Protein AF-A0A9W7DRQ7-F1 (afdb_monomer_lite)

pLDDT: mean 70.57, std 19.91, range [27.86, 96.25]

Secondary structure (DSSP, 8-state):
-TT-HHHHHHHHHHHHHT-------SSS-HHHHHHHHHHSTT--TT-TT--S--EEETTTEEEESHHHHHHHHHTSHHHHHHHHTBTB----SSS---PPPTTSS-------TTPPP---S--SSS-BTTB----SSS-EEES-GGGSTTGGG-HHHHHH---EEEEEEE--TT-SS--EEEEEEESSTTTS-GGGHHHHHHHHHHHHHHHTT-

InterPro domains:
  IPR002109 Glutaredoxin [PF00462] (2-57)
  IPR036249 Thioredoxin-like superfamily [SSF52833] (2-85)

Foldseek 3Di:
DPPDPQQVLQVVVCVVVVDDDDDDDCVVDVLLVLVVQVLDPDHDSPDPPPDDDWDADAARRTQGTSVSSVVCVVVVVVVVVVVVCVPPDRPPPPPCSPPVPPPADPPDDDADVVRDDPDDPDPDDFDDAQDGPCPDQDKDWFLDLVPDPPSCVGCCCVRVQFRTKIWHWADAVPDPGTPGTQMDTDNDHPPDDPVCNVVSNVVRVVVNVVNNVD

Radius of gyration: 23.89 Å; chains: 1; bounding box: 65×36×49 Å

Structure (mmCIF, N/CA/C/O backbone):
data_AF-A0A9W7DRQ7-F1
#
_entry.id   AF-A0A9W7DRQ7-F1
#
loop_
_atom_site.group_PDB
_atom_site.id
_atom_site.type_symbol
_atom_site.label_atom_id
_atom_site.label_alt_id
_atom_site.label_comp_id
_atom_site.label_asym_id
_atom_site.label_entity_id
_atom_site.label_seq_id
_atom_site.pdbx_PDB_ins_code
_atom_site.Cartn_x
_atom_site.Cartn_y
_atom_site.Cartn_z
_atom_site.occupancy
_atom_site.B_iso_or_equiv
_atom_site.auth_seq_id
_atom_site.auth_comp_id
_atom_site.auth_asym_id
_atom_site.auth_atom_id
_atom_site.pdbx_PDB_model_num
ATOM 1 N N . MET A 1 1 ? -14.588 -14.706 9.124 1.00 51.88 1 MET A N 1
ATOM 2 C CA . MET A 1 1 ? -14.199 -15.628 10.217 1.00 51.88 1 MET A CA 1
ATOM 3 C C . MET A 1 1 ? -15.361 -15.736 11.213 1.00 51.88 1 MET A C 1
ATOM 5 O O . MET A 1 1 ? -15.540 -14.825 12.012 1.00 51.88 1 MET A O 1
ATOM 9 N N . PRO A 1 2 ? -16.197 -16.789 11.164 1.00 55.09 2 PRO A N 1
ATOM 10 C CA . PRO A 1 2 ? -17.461 -16.841 11.917 1.00 55.09 2 PRO A CA 1
ATOM 11 C C . PRO A 1 2 ? -17.324 -17.037 13.439 1.00 55.09 2 PRO A C 1
ATOM 13 O O . PRO A 1 2 ? -18.327 -17.114 14.135 1.00 55.09 2 PRO A O 1
ATOM 16 N N . THR A 1 3 ? -16.105 -17.153 13.967 1.00 70.38 3 THR A N 1
ATOM 17 C CA . THR A 1 3 ? -15.842 -17.652 15.327 1.00 70.38 3 THR A CA 1
ATOM 18 C C . THR A 1 3 ? -15.393 -16.586 16.328 1.00 70.38 3 THR A C 1
ATOM 20 O O . THR A 1 3 ? -15.174 -16.909 17.492 1.00 70.38 3 THR A O 1
ATOM 23 N N . CYS A 1 4 ? -15.239 -15.321 15.922 1.00 82.88 4 CYS A N 1
ATOM 24 C CA . CYS A 1 4 ? -14.794 -14.264 16.833 1.00 82.88 4 CYS A CA 1
ATOM 25 C C . CYS A 1 4 ? -15.971 -13.725 17.677 1.00 82.88 4 CYS A C 1
ATOM 27 O O . CYS A 1 4 ? -16.868 -13.091 17.110 1.00 82.88 4 CYS A O 1
ATOM 29 N N . PRO A 1 5 ? -15.964 -13.892 19.017 1.00 88.12 5 PRO A N 1
ATOM 30 C CA . PRO A 1 5 ? -17.065 -13.446 19.873 1.00 88.12 5 PRO A CA 1
ATOM 31 C C . PRO A 1 5 ? -17.259 -11.924 19.841 1.00 88.12 5 PRO A C 1
ATOM 33 O O . PRO A 1 5 ? -18.392 -11.452 19.832 1.00 88.12 5 PRO A O 1
ATOM 36 N N . HIS A 1 6 ? -16.179 -11.143 19.733 1.00 88.56 6 HIS A N 1
ATOM 37 C CA . HIS A 1 6 ? -16.261 -9.682 19.636 1.00 88.56 6 HIS A CA 1
ATOM 38 C C . HIS A 1 6 ? -16.884 -9.209 18.315 1.00 88.56 6 HIS A C 1
ATOM 40 O O . HIS A 1 6 ? -17.624 -8.229 18.307 1.00 88.56 6 HIS A O 1
ATOM 46 N N . CYS A 1 7 ? -16.636 -9.915 17.205 1.00 87.19 7 CYS A N 1
ATOM 47 C CA . CYS A 1 7 ? -17.260 -9.598 15.917 1.00 87.19 7 CYS A CA 1
ATOM 48 C C . CYS A 1 7 ? -18.764 -9.886 15.940 1.00 87.19 7 CYS A C 1
ATOM 50 O O . CYS A 1 7 ? -19.548 -9.077 15.453 1.00 87.19 7 CYS A O 1
ATOM 52 N N . ILE A 1 8 ? -19.168 -11.021 16.526 1.00 89.88 8 ILE A N 1
ATOM 53 C CA . ILE A 1 8 ? -20.585 -11.368 16.716 1.00 89.88 8 ILE A CA 1
ATOM 54 C C . ILE A 1 8 ? -21.263 -10.283 17.556 1.00 89.88 8 ILE A C 1
ATOM 56 O O . ILE A 1 8 ? -22.253 -9.696 17.134 1.00 89.88 8 ILE A O 1
ATOM 60 N N . ALA A 1 9 ? -20.664 -9.934 18.692 1.00 91.50 9 ALA A N 1
ATOM 61 C CA . ALA A 1 9 ? -21.256 -8.992 19.626 1.00 91.50 9 ALA A CA 1
ATOM 62 C C . ALA A 1 9 ? -21.355 -7.554 19.067 1.00 91.50 9 ALA A C 1
ATOM 64 O O . ALA A 1 9 ? -22.272 -6.821 19.449 1.00 91.50 9 ALA A O 1
ATOM 65 N N . ALA A 1 10 ? -20.447 -7.148 18.171 1.00 90.00 10 ALA A N 1
ATOM 66 C CA . ALA A 1 10 ? -20.539 -5.883 17.440 1.00 90.00 10 ALA A CA 1
ATOM 67 C C . ALA A 1 10 ? -21.662 -5.906 16.388 1.00 90.00 10 ALA A C 1
ATOM 69 O O . ALA A 1 10 ? -22.449 -4.964 16.313 1.00 90.00 10 ALA A O 1
ATOM 70 N N . LYS A 1 11 ? -21.792 -6.999 15.624 1.00 88.44 11 LYS A N 1
ATOM 71 C CA . LYS A 1 11 ? -22.880 -7.181 14.645 1.00 88.44 11 LYS A CA 1
ATOM 72 C C . LYS A 1 11 ? -24.257 -7.188 15.305 1.00 88.44 11 LYS A C 1
ATOM 74 O O . LYS A 1 11 ? -25.174 -6.533 14.812 1.00 88.44 11 LYS A O 1
ATOM 79 N N . ASP A 1 12 ? -24.386 -7.844 16.453 1.00 92.06 12 ASP A N 1
ATOM 80 C CA . ASP A 1 12 ? -25.622 -7.840 17.240 1.00 92.06 12 ASP A CA 1
ATOM 81 C C . ASP A 1 12 ? -25.981 -6.430 17.723 1.00 92.06 12 ASP A C 1
ATOM 83 O O . ASP A 1 12 ? -27.152 -6.047 17.728 1.00 92.06 12 ASP A O 1
ATOM 87 N N . LEU A 1 13 ? -24.987 -5.625 18.120 1.00 91.50 13 LEU A N 1
ATOM 88 C CA . LEU A 1 13 ? -25.215 -4.229 18.487 1.00 91.50 13 LEU A CA 1
ATOM 89 C C . LEU A 1 13 ? -25.730 -3.421 17.290 1.00 91.50 13 LEU A C 1
ATOM 91 O O . LEU A 1 13 ? -26.784 -2.805 17.412 1.00 91.50 13 LEU A O 1
ATOM 95 N N . LEU A 1 14 ? -25.056 -3.471 16.138 1.00 89.38 14 LEU A N 1
ATOM 96 C CA . LEU A 1 14 ? -25.482 -2.758 14.923 1.00 89.38 14 LEU A CA 1
ATOM 97 C C . LEU A 1 14 ? -26.888 -3.186 14.468 1.00 89.38 14 LEU A C 1
ATOM 99 O O . LEU A 1 14 ? -27.723 -2.340 14.145 1.00 89.38 14 LEU A O 1
ATOM 103 N N . THR A 1 15 ? -27.186 -4.485 14.544 1.00 89.38 15 THR A N 1
ATOM 104 C CA . THR A 1 15 ? -28.515 -5.038 14.246 1.00 89.38 15 THR A CA 1
ATOM 105 C C . THR A 1 15 ? -29.582 -4.484 15.192 1.00 89.38 15 THR A C 1
ATOM 107 O O . THR A 1 15 ? -30.652 -4.084 14.740 1.00 89.38 15 THR A O 1
ATOM 110 N N . ARG A 1 16 ? -29.298 -4.392 16.500 1.00 89.50 16 ARG A N 1
ATOM 111 C CA . ARG A 1 16 ? -30.224 -3.802 17.488 1.00 89.50 16 ARG A CA 1
ATOM 112 C C . ARG A 1 16 ? -30.435 -2.302 17.300 1.00 89.50 16 ARG A C 1
ATOM 114 O O . ARG A 1 16 ? -31.536 -1.825 17.549 1.00 89.50 16 ARG A O 1
ATOM 121 N N . VAL A 1 17 ? -29.410 -1.569 16.862 1.00 87.69 17 VAL A N 1
ATOM 122 C CA . VAL A 1 17 ? -29.534 -0.143 16.508 1.00 87.69 17 VAL A CA 1
ATOM 123 C C . VAL A 1 17 ? -30.395 0.037 15.246 1.00 87.69 17 VAL A C 1
ATOM 125 O O . VAL A 1 17 ? -30.972 1.104 15.048 1.00 87.69 17 VAL A O 1
ATOM 128 N N . GLY A 1 18 ? -30.542 -1.007 14.421 1.00 84.88 18 GLY A N 1
ATOM 129 C CA . GLY A 1 18 ? -31.367 -0.986 13.213 1.00 84.88 18 GLY A CA 1
ATOM 130 C C . GLY A 1 18 ? -30.679 -0.303 12.031 1.00 84.88 18 GLY A C 1
ATOM 131 O O . GLY A 1 18 ? -31.349 0.321 11.210 1.00 84.88 18 GLY A O 1
ATOM 132 N N . VAL A 1 19 ? -29.346 -0.386 11.960 1.00 82.44 19 VAL A N 1
ATOM 133 C CA . VAL A 1 19 ? -28.552 0.182 10.861 1.00 82.44 19 VAL A CA 1
ATOM 134 C C . VAL A 1 19 ? -28.118 -0.885 9.872 1.00 82.44 19 VAL A C 1
ATOM 136 O O . VAL A 1 19 ? -27.770 -2.002 10.252 1.00 82.44 19 VAL A O 1
ATOM 139 N N . ASN A 1 20 ? -28.071 -0.510 8.598 1.00 79.31 20 ASN A N 1
ATOM 140 C CA . ASN A 1 20 ? -27.421 -1.324 7.580 1.00 79.31 20 ASN A CA 1
ATOM 141 C C . ASN A 1 20 ? -25.901 -1.244 7.758 1.00 79.31 20 ASN A C 1
ATOM 143 O O . ASN A 1 20 ? -25.359 -0.163 7.992 1.00 79.31 20 ASN A O 1
ATOM 147 N N . TYR A 1 21 ? -25.217 -2.375 7.612 1.00 81.00 21 TYR A N 1
ATOM 148 C CA . TYR A 1 21 ? -23.760 -2.449 7.653 1.00 81.00 21 TYR A CA 1
ATOM 149 C C . TYR A 1 21 ? -23.245 -3.495 6.658 1.00 81.00 21 TYR A C 1
ATOM 151 O O . TYR A 1 21 ? -23.935 -4.468 6.352 1.00 81.00 21 TYR A O 1
ATOM 159 N N . SER A 1 22 ? -22.016 -3.299 6.183 1.00 79.25 22 SER A N 1
ATOM 160 C CA . SER A 1 22 ? -21.298 -4.254 5.332 1.00 79.25 22 SER A CA 1
ATOM 161 C C . SER A 1 22 ? -20.226 -4.971 6.149 1.00 79.25 22 SER A C 1
ATOM 163 O O . SER A 1 22 ? -19.531 -4.352 6.953 1.00 79.25 22 SER A O 1
ATOM 165 N N . GLU A 1 23 ? -20.066 -6.277 5.937 1.00 80.56 23 GLU A N 1
ATOM 166 C CA . GLU A 1 23 ? -19.006 -7.075 6.562 1.00 80.56 23 GLU A CA 1
ATOM 167 C C . GLU A 1 23 ? -17.901 -7.361 5.545 1.00 80.56 23 GLU A C 1
ATOM 169 O O . GLU A 1 23 ? -18.170 -7.847 4.447 1.00 80.56 23 GLU A O 1
ATOM 174 N N . VAL A 1 24 ? -16.645 -7.116 5.928 1.00 77.62 24 VAL A N 1
ATOM 175 C CA . VAL A 1 24 ? -15.486 -7.569 5.155 1.00 77.62 24 VAL A CA 1
ATOM 176 C C . VAL A 1 24 ? -14.698 -8.593 5.954 1.00 77.62 24 VAL A C 1
ATOM 178 O O . VAL A 1 24 ? -14.088 -8.284 6.975 1.00 77.62 24 VAL A O 1
ATOM 181 N N . ASP A 1 25 ? -14.668 -9.827 5.449 1.00 77.88 25 ASP A N 1
ATOM 182 C CA . ASP A 1 25 ? -13.831 -10.877 6.018 1.00 77.88 25 ASP A CA 1
ATOM 183 C C . ASP A 1 25 ? -12.369 -10.683 5.601 1.00 77.88 25 ASP A C 1
ATOM 185 O O . ASP A 1 25 ? -11.983 -10.972 4.460 1.00 77.88 25 ASP A O 1
ATOM 189 N N . VAL A 1 26 ? -11.550 -10.197 6.535 1.00 74.38 26 VAL A N 1
ATOM 190 C CA . VAL A 1 26 ? -10.104 -10.040 6.330 1.00 74.38 26 VAL A CA 1
ATOM 191 C C . VAL A 1 26 ? -9.304 -11.301 6.661 1.00 74.38 26 VAL A C 1
ATOM 193 O O . VAL A 1 26 ? -8.117 -11.362 6.352 1.00 74.38 26 VAL A O 1
ATOM 196 N N . ALA A 1 27 ? -9.915 -12.312 7.290 1.00 69.31 27 ALA A N 1
ATOM 197 C CA . ALA A 1 27 ? -9.237 -13.578 7.570 1.00 69.31 27 ALA A CA 1
ATOM 198 C C . ALA A 1 27 ? -9.127 -14.448 6.313 1.00 69.31 27 ALA A C 1
ATOM 200 O O . ALA A 1 27 ? -8.218 -15.265 6.208 1.00 69.31 27 ALA A O 1
ATOM 201 N N . ALA A 1 28 ? -10.033 -14.245 5.354 1.00 67.44 28 ALA A N 1
ATOM 202 C CA . ALA A 1 28 ? -10.049 -14.981 4.098 1.00 67.44 28 ALA A CA 1
ATOM 203 C C . ALA A 1 28 ? -8.829 -14.680 3.207 1.00 67.44 28 ALA A C 1
ATOM 205 O O . ALA A 1 28 ? -8.407 -15.547 2.450 1.00 67.44 28 ALA A O 1
ATOM 206 N N . HIS A 1 29 ? -8.253 -13.471 3.289 1.00 65.31 29 HIS A N 1
ATOM 207 C CA . HIS A 1 29 ? -7.148 -13.059 2.420 1.00 65.31 29 HIS A CA 1
ATOM 208 C C . HIS A 1 29 ? -6.156 -12.118 3.117 1.00 65.31 29 HIS A C 1
ATOM 210 O O . HIS A 1 29 ? -6.532 -11.067 3.636 1.00 65.31 29 HIS A O 1
ATOM 216 N N . SER A 1 30 ? -4.858 -12.435 3.034 1.00 65.94 30 SER A N 1
ATOM 217 C CA . SER A 1 30 ? -3.782 -11.654 3.669 1.00 65.94 30 SER A CA 1
ATOM 218 C C . SER A 1 30 ? -3.672 -10.210 3.157 1.00 65.94 30 SER A C 1
ATOM 220 O O . SER A 1 30 ? -3.269 -9.324 3.909 1.00 65.94 30 SER A O 1
ATOM 222 N N . TRP A 1 31 ? -4.072 -9.943 1.909 1.00 66.06 31 TRP A N 1
ATOM 223 C CA . TRP A 1 31 ? -4.065 -8.596 1.329 1.00 66.06 31 TRP A CA 1
ATOM 224 C C . TRP A 1 31 ? -5.126 -7.673 1.943 1.00 66.06 31 TRP A C 1
ATOM 226 O O . TRP A 1 31 ? -4.847 -6.494 2.142 1.00 66.06 31 TRP A O 1
ATOM 236 N N . ARG A 1 32 ? -6.295 -8.201 2.337 1.00 70.19 32 ARG A N 1
ATOM 237 C CA . ARG A 1 32 ? -7.338 -7.415 3.018 1.00 70.19 32 ARG A CA 1
ATOM 238 C C . ARG A 1 32 ? -6.882 -6.964 4.399 1.00 70.19 32 ARG A C 1
ATOM 240 O O . ARG A 1 32 ? -7.134 -5.832 4.787 1.00 70.19 32 ARG A O 1
ATOM 247 N N . ARG A 1 33 ? -6.151 -7.822 5.121 1.00 72.19 33 ARG A N 1
ATOM 248 C CA . ARG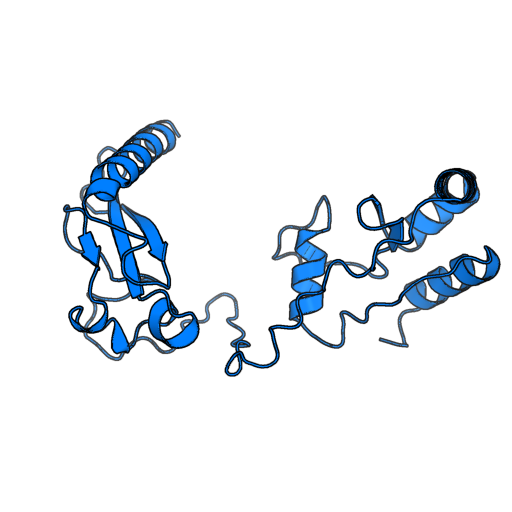 A 1 33 ? -5.536 -7.457 6.406 1.00 72.19 33 ARG A CA 1
ATOM 249 C C . ARG A 1 33 ? -4.479 -6.356 6.238 1.00 72.19 33 ARG A C 1
ATOM 251 O O . ARG A 1 33 ? -4.435 -5.447 7.057 1.00 72.19 33 ARG A O 1
ATOM 258 N N . ARG A 1 34 ? -3.675 -6.395 5.165 1.00 72.44 34 ARG A N 1
ATOM 259 C CA . ARG A 1 34 ? -2.706 -5.327 4.846 1.00 72.44 34 ARG A CA 1
ATOM 260 C C . ARG A 1 34 ? -3.385 -4.002 4.496 1.00 72.44 34 ARG A C 1
ATOM 262 O O . ARG A 1 34 ? -2.987 -2.976 5.026 1.00 72.44 34 ARG A O 1
ATOM 269 N N . GLN A 1 35 ? -4.420 -4.026 3.656 1.00 74.12 35 GLN A N 1
ATOM 270 C CA . GLN A 1 35 ? -5.191 -2.820 3.330 1.00 74.12 35 GLN A CA 1
ATOM 271 C C . GLN A 1 35 ? -5.914 -2.255 4.557 1.00 74.12 35 GLN A C 1
ATOM 273 O O . GLN A 1 35 ? -5.952 -1.047 4.748 1.00 74.12 35 GLN A O 1
ATOM 278 N N . LEU A 1 36 ? -6.428 -3.108 5.444 1.00 77.25 36 LEU A N 1
ATOM 279 C CA . LEU A 1 36 ? -6.974 -2.636 6.711 1.00 77.25 36 LEU A CA 1
ATOM 280 C C . LEU A 1 36 ? -5.899 -1.937 7.559 1.00 77.25 36 LEU A C 1
ATOM 282 O O . LEU A 1 36 ? -6.185 -0.889 8.121 1.00 77.25 36 LEU A O 1
ATOM 286 N N . ALA A 1 37 ? -4.661 -2.445 7.600 1.00 76.00 37 ALA A N 1
ATOM 287 C CA . ALA A 1 37 ? -3.571 -1.824 8.364 1.00 76.00 37 ALA A CA 1
ATOM 288 C C . ALA A 1 37 ? -3.267 -0.394 7.900 1.00 76.00 37 ALA A C 1
ATOM 290 O O . ALA A 1 37 ? -3.030 0.468 8.737 1.00 76.00 37 ALA A O 1
ATOM 291 N N . THR A 1 38 ? -3.352 -0.117 6.592 1.00 72.75 38 THR A N 1
ATOM 292 C CA . THR A 1 38 ? -3.141 1.239 6.053 1.00 72.75 38 THR A CA 1
ATOM 293 C C . THR A 1 38 ? -4.252 2.224 6.420 1.00 72.75 38 THR A C 1
ATOM 295 O O . THR A 1 38 ? -4.053 3.427 6.298 1.00 72.75 38 THR A O 1
ATOM 298 N N . LEU A 1 39 ? -5.421 1.732 6.844 1.00 74.31 39 LEU A N 1
ATOM 299 C CA . LEU A 1 39 ? -6.565 2.557 7.248 1.00 74.31 39 LEU A CA 1
ATOM 300 C C . LEU A 1 39 ? -6.603 2.831 8.760 1.00 74.31 39 LEU A C 1
ATOM 302 O O . LEU A 1 39 ? -7.414 3.645 9.199 1.00 74.31 39 LEU A O 1
ATOM 306 N N . LEU A 1 40 ? -5.777 2.152 9.566 1.00 75.81 40 LEU A N 1
ATOM 307 C CA . LEU A 1 40 ? -5.792 2.305 11.021 1.00 75.81 40 LEU A CA 1
ATOM 308 C C . LEU A 1 40 ? -4.852 3.438 11.477 1.00 75.81 40 LEU A C 1
ATOM 310 O O . LEU A 1 40 ? -3.694 3.459 11.062 1.00 75.81 40 LEU A O 1
ATOM 314 N N . PRO A 1 41 ? -5.279 4.323 12.402 1.00 66.19 41 PRO A N 1
ATOM 315 C CA . PRO A 1 41 ? -4.489 5.479 12.848 1.00 66.19 41 PRO A CA 1
ATOM 316 C C . PRO A 1 41 ? -3.155 5.150 13.539 1.00 66.19 41 PRO A C 1
ATOM 318 O O . PRO A 1 41 ? -2.323 6.038 13.711 1.00 66.19 41 PRO A O 1
ATOM 321 N N . SER A 1 42 ? -2.962 3.913 14.010 1.00 55.44 42 SER A N 1
ATOM 322 C CA . SER A 1 42 ? -1.861 3.564 14.927 1.00 55.44 42 SER A CA 1
ATOM 323 C C . SER A 1 42 ? -1.147 2.251 14.605 1.00 55.44 42 SER A C 1
ATOM 325 O O . SER A 1 42 ? -0.383 1.767 15.435 1.00 55.44 42 SER A O 1
ATOM 327 N N . SER A 1 43 ? -1.367 1.657 13.430 1.00 48.66 43 SER A N 1
ATOM 328 C CA . SER A 1 43 ? -0.743 0.374 13.094 1.00 48.66 43 SER A CA 1
ATOM 329 C C . SER A 1 43 ? 0.401 0.577 12.095 1.00 48.66 43 SER A C 1
ATOM 331 O O . SER A 1 43 ? 0.137 0.937 10.946 1.00 48.66 43 SER A O 1
ATOM 333 N N . PRO A 1 44 ? 1.678 0.354 12.465 1.00 43.12 44 PRO A N 1
ATOM 334 C CA . PRO A 1 44 ? 2.692 0.112 11.449 1.00 43.12 44 PRO A CA 1
ATOM 335 C C . PRO A 1 44 ? 2.267 -1.130 10.654 1.00 43.12 44 PRO A C 1
ATOM 337 O O . PRO A 1 44 ? 1.753 -2.088 11.228 1.00 43.12 44 PRO A O 1
ATOM 340 N N . ALA A 1 45 ? 2.491 -1.140 9.335 1.00 46.66 45 ALA A N 1
ATOM 341 C CA . ALA A 1 45 ? 2.089 -2.230 8.429 1.00 46.66 45 ALA A CA 1
ATOM 342 C C . ALA A 1 45 ? 2.598 -3.638 8.837 1.00 46.66 45 ALA A C 1
ATOM 344 O O . ALA A 1 45 ? 2.209 -4.645 8.243 1.00 46.66 45 ALA A O 1
ATOM 345 N N . SER A 1 46 ? 3.474 -3.696 9.840 1.00 37.72 46 SER A N 1
ATOM 346 C CA . SER A 1 46 ? 4.125 -4.857 10.430 1.00 37.72 46 SER A CA 1
ATOM 347 C C . SER A 1 46 ? 3.572 -5.300 11.796 1.00 37.72 46 SER A C 1
ATOM 349 O O . SER A 1 46 ? 4.132 -6.245 12.347 1.00 37.72 46 SER A O 1
ATOM 351 N N . ASP A 1 47 ? 2.520 -4.688 12.360 1.00 44.53 47 ASP A N 1
ATOM 352 C CA . ASP A 1 47 ? 2.011 -5.069 13.690 1.00 44.53 47 ASP A CA 1
ATOM 353 C C . ASP A 1 47 ? 1.147 -6.357 13.655 1.00 44.53 47 ASP A C 1
ATOM 355 O O . ASP A 1 47 ? 0.059 -6.373 13.064 1.00 44.53 47 ASP A O 1
ATOM 359 N N . PRO A 1 48 ? 1.590 -7.463 14.288 1.00 43.09 48 PRO A N 1
ATOM 360 C CA . PRO A 1 48 ? 0.839 -8.715 14.365 1.00 43.09 48 PRO A CA 1
ATOM 361 C C . PRO A 1 48 ? -0.393 -8.664 15.289 1.00 43.09 48 PRO A C 1
ATOM 363 O O . PRO A 1 48 ? -1.142 -9.643 15.328 1.00 43.09 48 PRO A O 1
ATOM 366 N N . ALA A 1 49 ? -0.640 -7.565 16.011 1.00 52.91 49 ALA A N 1
ATOM 367 C CA . ALA A 1 49 ? -1.721 -7.441 16.990 1.00 52.91 49 ALA A CA 1
ATOM 368 C C . ALA A 1 49 ? -2.943 -6.640 16.497 1.00 52.91 49 ALA A C 1
ATOM 370 O O . ALA A 1 49 ? -3.649 -6.033 17.300 1.00 52.91 49 ALA A O 1
ATOM 371 N N . MET A 1 50 ? -3.246 -6.643 15.192 1.00 65.50 50 MET A N 1
ATOM 372 C CA . MET A 1 50 ? -4.505 -6.065 14.707 1.00 65.50 50 MET A CA 1
ATOM 373 C C . MET A 1 50 ? -5.701 -6.840 15.283 1.00 65.50 50 MET A C 1
ATOM 375 O O . MET A 1 50 ? -6.007 -7.963 14.866 1.00 65.50 50 MET A O 1
ATOM 379 N N . THR A 1 51 ? -6.380 -6.229 16.252 1.00 76.50 51 THR A N 1
ATOM 380 C CA . THR A 1 51 ? -7.555 -6.794 16.915 1.00 76.50 51 THR A CA 1
ATOM 381 C C . THR A 1 51 ? -8.785 -6.693 16.017 1.00 76.50 51 THR A C 1
ATOM 383 O O . THR A 1 51 ? -8.864 -5.856 15.119 1.00 76.50 51 THR A O 1
ATOM 386 N N . MET A 1 52 ? -9.749 -7.587 16.227 1.00 84.06 52 MET A N 1
ATOM 387 C CA . MET A 1 52 ? -11.010 -7.618 15.488 1.00 84.06 52 MET A CA 1
ATOM 388 C C . MET A 1 52 ? -12.188 -7.542 16.454 1.00 84.06 52 MET A C 1
ATOM 390 O O . MET A 1 52 ? -12.117 -8.144 17.530 1.00 84.06 52 MET A O 1
ATOM 394 N N . PRO A 1 53 ? -13.300 -6.892 16.070 1.00 88.06 53 PRO A N 1
ATOM 395 C CA . PRO A 1 53 ? -13.563 -6.226 14.783 1.00 88.06 53 PRO A CA 1
ATOM 396 C C . PRO A 1 53 ? -12.818 -4.888 14.625 1.00 88.06 53 PRO A C 1
ATOM 398 O O . PRO A 1 53 ? -12.283 -4.374 15.597 1.00 88.06 53 PRO A O 1
ATOM 401 N N . GLN A 1 54 ? -12.815 -4.325 13.414 1.00 89.12 54 GLN A N 1
ATOM 402 C CA . GLN A 1 54 ? -12.472 -2.921 13.154 1.00 89.12 54 GLN A CA 1
ATOM 403 C C . GLN A 1 54 ? -13.671 -2.256 12.475 1.00 89.12 54 GLN A C 1
ATOM 405 O O . GLN A 1 54 ? -14.081 -2.672 11.391 1.00 89.12 54 GLN A O 1
ATOM 410 N N . VAL A 1 55 ? -14.272 -1.281 13.148 1.00 88.00 55 VAL A N 1
ATOM 411 C CA . VAL A 1 55 ? -15.539 -0.658 12.768 1.00 88.00 55 VAL A CA 1
ATOM 412 C C . VAL A 1 55 ? -15.274 0.732 12.219 1.00 88.00 55 VAL A C 1
ATOM 414 O O . VAL A 1 55 ? -14.556 1.531 12.820 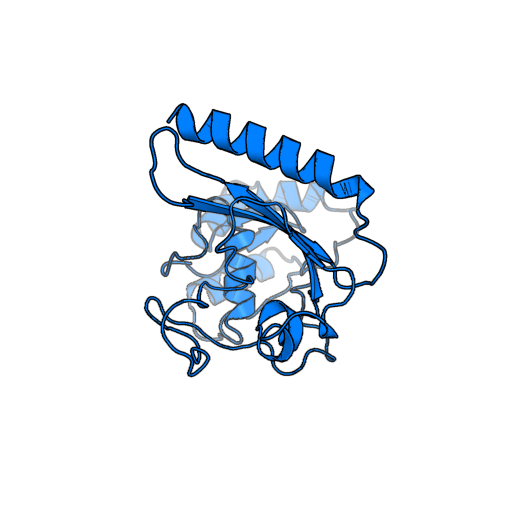1.00 88.00 55 VAL A O 1
ATOM 417 N N . PHE A 1 56 ? -15.890 1.020 11.080 1.00 86.56 56 PHE A N 1
ATOM 418 C CA . PHE A 1 56 ? -15.843 2.318 10.427 1.00 86.56 56 PHE A CA 1
ATOM 419 C C . PHE A 1 56 ? -17.268 2.835 10.257 1.00 86.56 56 PHE A C 1
ATOM 421 O O . PHE A 1 56 ? -18.174 2.079 9.899 1.00 86.56 56 PHE A O 1
ATOM 428 N N . LEU A 1 57 ? -17.463 4.121 10.528 1.00 84.00 57 LEU A N 1
ATOM 429 C CA . LEU A 1 57 ? -18.671 4.848 10.184 1.00 84.00 57 LEU A CA 1
ATOM 430 C C . LEU A 1 57 ? -18.421 5.601 8.883 1.00 84.00 57 LEU A C 1
ATOM 432 O O . LEU A 1 57 ? -17.513 6.431 8.804 1.00 84.00 57 LEU A O 1
ATOM 436 N N . SER A 1 58 ? -19.254 5.342 7.874 1.00 73.81 58 SER A N 1
ATOM 437 C CA . SER A 1 58 ? -19.014 5.851 6.520 1.00 73.81 58 SER A CA 1
ATOM 438 C C . SER A 1 58 ? -17.641 5.397 5.976 1.00 73.81 58 SER A C 1
ATOM 440 O O . SER A 1 58 ? -17.034 4.457 6.488 1.00 73.81 58 SER A O 1
ATOM 442 N N . SER A 1 59 ? -17.150 6.029 4.911 1.00 65.75 59 SER A N 1
ATOM 443 C CA . SER A 1 59 ? -15.882 5.678 4.258 1.00 65.75 59 SER A CA 1
ATOM 444 C C . SER A 1 59 ? -14.626 6.222 4.948 1.00 65.75 59 SER A C 1
ATOM 446 O O . SER A 1 59 ? -13.528 5.870 4.529 1.00 65.75 59 SER A O 1
ATOM 448 N N . SER A 1 60 ? -14.752 7.090 5.958 1.00 68.12 60 SER A N 1
ATOM 449 C CA . SER A 1 60 ? -13.618 7.871 6.484 1.00 68.12 60 SER A CA 1
ATOM 450 C C . SER A 1 60 ? -13.418 7.819 7.996 1.00 68.12 60 SER A C 1
ATOM 452 O O . SER A 1 60 ? -12.320 8.118 8.456 1.00 68.12 60 SER A O 1
ATOM 454 N N . THR A 1 61 ? -14.442 7.485 8.785 1.00 83.00 61 THR A N 1
ATOM 455 C CA . THR A 1 61 ? -14.352 7.601 10.247 1.00 83.00 61 THR A CA 1
ATOM 456 C C . THR A 1 61 ? -14.116 6.236 10.868 1.00 83.00 61 THR A C 1
ATOM 458 O O . THR A 1 61 ? -15.008 5.393 10.893 1.00 83.00 61 THR A O 1
ATOM 461 N N . HIS A 1 62 ? -12.916 6.010 11.395 1.00 87.06 62 HIS A N 1
ATOM 462 C CA . HIS A 1 62 ? -12.599 4.815 12.173 1.00 87.06 62 HIS A CA 1
ATOM 463 C C . HIS A 1 62 ? -13.138 4.960 13.601 1.00 87.06 62 HIS A C 1
ATOM 465 O O . HIS A 1 62 ? -12.776 5.900 14.301 1.00 87.06 62 HIS A O 1
ATOM 471 N N . ILE A 1 63 ? -14.024 4.050 14.018 1.00 88.06 63 ILE A N 1
ATOM 472 C CA . ILE A 1 63 ? -14.570 4.006 15.385 1.00 88.06 63 ILE A CA 1
ATOM 473 C C . ILE A 1 63 ? -13.642 3.209 16.310 1.00 88.06 63 ILE A C 1
ATOM 475 O O . ILE A 1 63 ? -13.489 3.568 17.472 1.00 88.06 63 ILE A O 1
ATOM 479 N N . GLY A 1 64 ? -13.039 2.126 15.813 1.00 86.88 64 GLY A N 1
ATOM 480 C CA . GLY A 1 64 ? -12.239 1.205 16.624 1.00 86.88 64 GLY A CA 1
ATOM 481 C C . GLY A 1 64 ? -12.836 -0.199 16.683 1.00 86.88 64 GLY A C 1
ATOM 482 O O . GLY A 1 64 ? -13.459 -0.661 15.725 1.00 86.88 64 GLY A O 1
ATOM 483 N N . GLY A 1 65 ? -12.617 -0.904 17.790 1.00 89.44 65 GLY A N 1
ATOM 484 C CA . GLY A 1 65 ? -13.085 -2.266 18.006 1.00 89.44 65 GLY A CA 1
ATOM 485 C C . GLY A 1 65 ? -14.490 -2.363 18.601 1.00 89.44 65 GLY A C 1
ATOM 486 O O . GLY A 1 65 ? -15.310 -1.449 18.543 1.00 89.44 65 GLY A O 1
ATOM 487 N N . ASN A 1 66 ? -14.803 -3.535 19.160 1.00 90.81 66 ASN A N 1
ATOM 488 C CA . ASN A 1 66 ? -16.109 -3.796 19.776 1.00 90.81 66 ASN A CA 1
ATOM 489 C C . ASN A 1 66 ? -16.332 -2.994 21.071 1.00 90.81 66 ASN A C 1
ATOM 491 O O . ASN A 1 66 ? -17.480 -2.698 21.398 1.00 90.81 66 ASN A O 1
ATOM 495 N N . GLU A 1 67 ? -15.275 -2.695 21.826 1.00 91.81 67 GLU A N 1
ATOM 496 C CA . GLU A 1 67 ? -15.382 -1.906 23.059 1.00 91.81 67 GLU A CA 1
ATOM 497 C C . GLU A 1 67 ? -15.639 -0.436 22.733 1.00 91.81 67 GLU A C 1
ATOM 499 O O . GLU A 1 67 ? -16.589 0.151 23.249 1.00 91.81 67 GLU A O 1
ATOM 504 N N . GLU A 1 68 ? -14.883 0.117 21.789 1.00 93.25 68 GLU A N 1
ATOM 505 C CA . GLU A 1 68 ? -15.046 1.482 21.302 1.00 93.25 68 GLU A CA 1
ATOM 506 C C . GLU A 1 68 ? -16.419 1.679 20.654 1.00 93.25 68 GLU A C 1
ATOM 508 O O . GLU A 1 68 ? -17.091 2.666 20.939 1.00 93.25 68 GLU A O 1
ATOM 513 N N . LEU A 1 69 ? -16.906 0.708 19.869 1.00 93.19 69 LEU A N 1
ATOM 514 C CA . LEU A 1 69 ? -18.259 0.763 19.309 1.00 93.19 69 LEU A CA 1
ATOM 515 C C . LEU A 1 69 ? -19.345 0.801 20.398 1.00 93.19 69 LEU A C 1
ATOM 517 O O . LEU A 1 69 ? -20.338 1.514 20.244 1.00 93.19 69 LEU A O 1
ATOM 521 N N . ARG A 1 70 ? -19.188 0.043 21.492 1.00 95.44 70 ARG A N 1
ATOM 522 C CA . ARG A 1 70 ? -20.135 0.095 22.621 1.00 95.44 70 ARG A CA 1
ATOM 523 C C . ARG A 1 70 ? -20.081 1.438 23.316 1.00 95.44 70 ARG A C 1
ATOM 525 O O . ARG A 1 70 ? -21.131 2.037 23.494 1.00 95.44 70 ARG A O 1
ATOM 532 N N . ALA A 1 71 ? -18.887 1.932 23.630 1.00 96.00 71 ALA A N 1
ATOM 533 C CA . ALA A 1 71 ? -18.720 3.243 24.249 1.00 96.00 71 ALA A CA 1
ATOM 534 C C . ALA A 1 71 ? -19.351 4.355 23.390 1.00 96.00 71 ALA A C 1
ATOM 536 O O . ALA A 1 71 ? -20.078 5.196 23.911 1.00 96.00 71 ALA A O 1
ATOM 537 N N . PHE A 1 72 ? -19.153 4.297 22.070 1.00 94.81 72 PHE A N 1
ATOM 538 C CA . PHE A 1 72 ? -19.730 5.229 21.100 1.00 94.81 72 PHE A CA 1
ATOM 539 C C . PHE A 1 72 ? -21.264 5.134 21.005 1.00 94.81 72 PHE A C 1
ATOM 541 O O . PHE A 1 72 ? -21.950 6.127 20.754 1.00 94.81 72 PHE A O 1
ATOM 548 N N . HIS A 1 73 ? -21.834 3.942 21.211 1.00 95.62 73 HIS A N 1
ATOM 549 C CA . HIS A 1 73 ? -23.281 3.760 21.323 1.00 95.62 73 HIS A CA 1
ATOM 550 C C . HIS A 1 73 ? -23.829 4.292 22.651 1.00 95.62 73 HIS A C 1
ATOM 552 O O . HIS A 1 73 ? -24.801 5.050 22.647 1.00 95.62 73 HIS A O 1
ATOM 558 N N . ASP A 1 74 ? -23.196 3.925 23.763 1.00 95.88 74 ASP A N 1
ATOM 559 C CA . ASP A 1 74 ? -23.630 4.249 25.122 1.00 95.88 74 ASP A CA 1
ATOM 560 C C . ASP A 1 74 ? -23.543 5.759 25.404 1.00 95.88 74 ASP A C 1
ATOM 562 O O . ASP A 1 74 ? -24.389 6.303 26.116 1.00 95.88 74 ASP A O 1
ATOM 566 N N . SER A 1 75 ? -22.588 6.469 24.789 1.00 96.25 75 SER A N 1
ATOM 567 C CA . SER A 1 75 ? -22.506 7.937 24.843 1.00 96.25 75 SER A CA 1
ATOM 568 C C . SER A 1 75 ? -23.599 8.645 24.028 1.00 96.25 75 SER A C 1
ATOM 570 O O . SER A 1 75 ? -23.794 9.858 24.148 1.00 96.25 75 SER A O 1
ATOM 572 N N . GLY A 1 76 ? -24.334 7.906 23.190 1.00 94.88 76 GLY A N 1
ATOM 573 C CA . GLY A 1 76 ? -25.333 8.432 22.261 1.00 94.88 76 GLY A CA 1
ATOM 574 C C . GLY A 1 76 ? -24.746 9.069 20.997 1.00 94.88 76 GLY A C 1
ATOM 575 O O . GLY A 1 76 ? -25.514 9.517 20.139 1.00 94.88 76 GLY A O 1
ATOM 576 N N . GLU A 1 77 ? -23.420 9.095 20.848 1.00 92.69 77 GLU A N 1
ATOM 577 C CA . GLU A 1 77 ? -22.738 9.656 19.678 1.00 92.69 77 GLU A CA 1
ATOM 578 C C . GLU A 1 77 ? -23.048 8.869 18.406 1.00 92.69 77 GLU A C 1
ATOM 580 O O . GLU A 1 77 ? -23.356 9.483 17.388 1.00 92.69 77 GLU A O 1
ATOM 585 N N . LEU A 1 78 ? -23.112 7.533 18.477 1.00 90.50 78 LEU A N 1
ATOM 586 C CA . LEU A 1 78 ? -23.490 6.695 17.335 1.00 90.50 78 LEU A CA 1
ATOM 587 C C . LEU A 1 78 ? -24.827 7.128 16.735 1.00 90.50 78 LEU A C 1
ATOM 589 O O . LEU A 1 78 ? -24.944 7.300 15.525 1.00 90.50 78 LEU A O 1
ATOM 593 N N . ARG A 1 79 ? -25.842 7.339 17.578 1.00 90.69 79 ARG A N 1
ATOM 594 C CA . ARG A 1 79 ? -27.165 7.769 17.112 1.00 90.69 79 ARG A CA 1
ATOM 595 C C . ARG A 1 79 ? -27.107 9.161 16.486 1.00 90.69 79 ARG A C 1
ATOM 597 O O . ARG A 1 79 ? -27.717 9.362 15.440 1.00 90.69 79 ARG A O 1
ATOM 604 N N . ARG A 1 80 ? -26.373 10.095 17.101 1.00 91.56 80 ARG A N 1
ATOM 605 C CA . ARG A 1 80 ? -26.193 11.455 16.576 1.00 91.56 80 ARG A CA 1
ATOM 606 C C . ARG A 1 80 ? -25.537 11.426 15.194 1.00 91.56 80 ARG A C 1
ATOM 608 O O . ARG A 1 80 ? -26.095 11.985 14.259 1.00 91.56 80 ARG A O 1
ATOM 615 N N . SER A 1 81 ? -24.425 10.711 15.038 1.00 88.75 81 SER A N 1
ATOM 616 C CA . SER A 1 81 ? -23.729 10.622 13.752 1.00 88.75 81 SER A CA 1
ATOM 617 C C . SER A 1 81 ? -24.564 9.910 12.686 1.00 88.75 81 SER A C 1
ATOM 619 O O . SER A 1 81 ? -24.549 10.303 11.526 1.00 88.75 81 SER A O 1
ATOM 621 N N . LEU A 1 82 ? -25.353 8.895 13.054 1.00 86.88 82 LEU A N 1
ATOM 622 C CA . LEU A 1 82 ? -26.294 8.261 12.124 1.00 86.88 82 LEU A CA 1
ATOM 623 C C . LEU A 1 82 ? -27.410 9.213 11.684 1.00 86.88 82 LEU A C 1
ATOM 625 O O . LEU A 1 82 ? -27.818 9.165 10.529 1.00 86.88 82 LEU A O 1
ATOM 629 N N . GLU A 1 83 ? -27.917 10.060 12.581 1.00 88.06 83 GLU A N 1
ATOM 630 C CA . GLU A 1 83 ? -28.903 11.095 12.252 1.00 88.06 83 GLU A CA 1
ATOM 631 C C . GLU A 1 83 ? -28.318 12.168 11.329 1.00 88.06 83 GLU A C 1
ATOM 633 O O . GLU A 1 83 ? -28.982 12.548 10.369 1.00 88.06 83 GLU A O 1
ATOM 638 N N . GLU A 1 84 ? -27.073 12.589 11.553 1.00 84.88 84 GLU A N 1
ATOM 639 C CA . GLU A 1 84 ? -26.342 13.517 10.676 1.00 84.88 84 GLU A CA 1
ATOM 640 C C . GLU A 1 84 ? -26.107 12.933 9.274 1.00 84.88 84 GLU A C 1
ATOM 642 O O . GLU A 1 84 ? -26.133 13.658 8.281 1.00 84.88 84 GLU A O 1
ATOM 647 N N . LEU A 1 85 ? -25.935 11.612 9.175 1.00 77.62 85 LEU A N 1
ATOM 648 C CA . LEU A 1 85 ? -25.760 10.900 7.907 1.00 77.62 85 LEU A CA 1
ATOM 649 C C . LEU A 1 85 ? -27.084 10.603 7.177 1.00 77.62 85 LEU A C 1
ATOM 651 O O . LEU A 1 85 ? -27.051 10.159 6.025 1.00 77.62 85 LEU A O 1
ATOM 655 N N . LYS A 1 86 ? -28.257 10.854 7.784 1.00 73.06 86 LYS A N 1
ATOM 656 C CA . LYS A 1 86 ? -29.557 10.686 7.106 1.00 73.06 86 LYS A CA 1
ATOM 657 C C . LYS A 1 86 ? -29.686 11.711 5.976 1.00 73.06 86 LYS A C 1
ATOM 659 O O . LYS A 1 86 ? -30.001 12.872 6.205 1.00 73.06 86 LYS A O 1
ATOM 664 N N . GLY A 1 87 ? -29.472 11.254 4.744 1.00 62.38 87 GLY A N 1
ATOM 665 C CA . GLY A 1 87 ? -29.519 12.074 3.527 1.00 62.38 87 GLY A CA 1
ATOM 666 C C . GLY A 1 87 ? -28.201 12.101 2.751 1.00 62.38 87 GLY A C 1
ATOM 667 O O . GLY A 1 87 ? -28.190 12.526 1.597 1.00 62.38 87 GLY A O 1
ATOM 668 N N . ALA A 1 88 ? -27.111 11.602 3.338 1.00 57.91 88 ALA A N 1
ATOM 669 C CA . ALA A 1 88 ? -25.885 11.327 2.604 1.00 57.91 88 ALA A CA 1
ATOM 670 C C . ALA A 1 88 ? -26.070 10.060 1.754 1.00 57.91 88 ALA A C 1
ATOM 672 O O . ALA A 1 88 ? -26.641 9.068 2.217 1.00 57.91 88 ALA A O 1
ATOM 673 N N . GLN A 1 89 ? -25.585 10.081 0.508 1.00 52.38 89 GLN A N 1
ATOM 674 C CA . GLN A 1 89 ? -25.432 8.845 -0.258 1.00 52.38 89 GLN A CA 1
ATOM 675 C C . GLN A 1 89 ? -24.554 7.905 0.561 1.00 52.38 89 GLN A C 1
ATOM 677 O O . GLN A 1 89 ? -23.503 8.318 1.050 1.00 52.38 89 GLN A O 1
ATOM 682 N N . THR A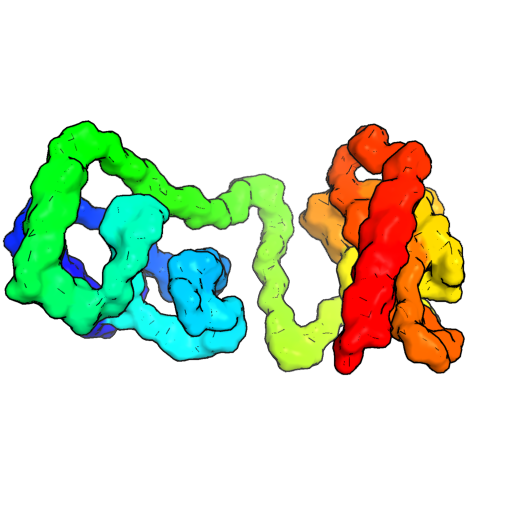 1 90 ? -25.004 6.664 0.744 1.00 50.19 90 THR A N 1
ATOM 683 C CA . THR A 1 90 ? -24.177 5.625 1.349 1.00 50.19 90 THR A CA 1
ATOM 684 C C . THR A 1 90 ? -22.956 5.496 0.445 1.00 50.19 90 THR A C 1
ATOM 686 O O . THR A 1 90 ? -23.138 5.131 -0.720 1.00 50.19 90 THR A O 1
ATOM 689 N N . PRO A 1 91 ? -21.741 5.861 0.894 1.00 51.06 91 PRO A N 1
ATOM 690 C CA . PRO A 1 91 ? -20.576 5.616 0.068 1.00 51.06 91 PRO A CA 1
ATOM 691 C C . PRO A 1 91 ? -20.517 4.115 -0.195 1.00 51.06 91 PRO A C 1
ATOM 693 O O . PRO A 1 91 ? -20.881 3.314 0.673 1.00 51.06 91 PRO A O 1
ATOM 696 N N . GLU A 1 92 ? -20.099 3.743 -1.399 1.00 49.25 92 GLU A N 1
ATOM 697 C CA . GLU A 1 92 ? -19.839 2.354 -1.745 1.00 49.25 92 GLU A CA 1
ATOM 698 C C . GLU A 1 92 ? -18.692 1.890 -0.832 1.00 49.25 92 GLU A C 1
ATOM 700 O O . GLU A 1 92 ? -17.524 2.189 -1.067 1.00 49.25 92 GLU A O 1
ATOM 705 N N . PHE A 1 93 ? -19.049 1.305 0.317 1.00 46.19 93 PHE A N 1
ATOM 706 C CA . PHE A 1 93 ? -18.112 0.663 1.223 1.00 46.19 93 PHE A CA 1
ATOM 707 C C . PHE A 1 93 ? -18.126 -0.832 0.900 1.00 46.19 93 PHE A C 1
ATOM 709 O O . PHE A 1 93 ? -19.193 -1.457 0.908 1.00 46.19 93 PHE A O 1
ATOM 716 N N . PRO A 1 94 ? -16.958 -1.428 0.658 1.00 49.41 94 PRO A N 1
ATOM 717 C CA . PRO A 1 94 ? -15.638 -0.891 0.986 1.00 49.41 94 PRO A CA 1
ATOM 718 C C . PRO A 1 94 ? -15.152 0.178 -0.010 1.00 49.41 94 PRO A C 1
ATOM 720 O O . PRO A 1 94 ? -15.477 0.034 -1.188 1.00 49.41 94 PRO A O 1
ATOM 723 N N . PRO A 1 95 ? -14.333 1.192 0.395 1.00 46.72 95 PRO A N 1
ATOM 724 C CA . PRO A 1 95 ? -13.425 1.806 -0.583 1.00 46.72 95 PRO A CA 1
ATOM 725 C C . PRO A 1 95 ? -12.787 0.614 -1.262 1.00 46.72 95 PRO A C 1
ATOM 727 O O . PRO A 1 95 ? -12.407 -0.267 -0.487 1.00 46.72 95 PRO A O 1
ATOM 730 N N . PRO A 1 96 ? -12.802 0.496 -2.604 1.00 45.12 96 PRO A N 1
ATOM 731 C CA . PRO A 1 96 ? -12.588 -0.779 -3.266 1.00 45.12 96 PRO A CA 1
ATOM 732 C C . PRO A 1 96 ? -11.422 -1.425 -2.550 1.00 45.12 96 PRO A C 1
ATOM 734 O O . PRO A 1 96 ? -10.306 -0.903 -2.598 1.00 45.12 96 PRO A O 1
ATOM 737 N N . PHE A 1 97 ? -11.716 -2.466 -1.752 1.00 47.91 97 PHE A N 1
ATOM 738 C CA . PHE A 1 97 ? -10.684 -3.385 -1.330 1.00 47.91 97 PHE A CA 1
ATOM 739 C C . PHE A 1 97 ? -10.220 -3.789 -2.700 1.00 47.91 97 PHE A C 1
ATOM 741 O O . PHE A 1 97 ? -11.022 -4.434 -3.375 1.00 47.91 97 PHE A O 1
ATOM 748 N N . LEU A 1 98 ? -9.113 -3.200 -3.176 1.00 46.28 98 LEU A N 1
ATOM 749 C CA . LEU A 1 98 ? -8.710 -3.316 -4.564 1.00 46.28 98 LEU A CA 1
ATOM 750 C C . LEU A 1 98 ? -8.456 -4.801 -4.672 1.00 46.28 98 LEU A C 1
ATOM 752 O O . LEU A 1 98 ? -7.412 -5.283 -4.233 1.00 46.28 98 LEU A O 1
ATOM 756 N N . GLU A 1 99 ? -9.487 -5.531 -5.099 1.00 43.28 99 GLU A N 1
ATOM 757 C CA . GLU A 1 99 ? -9.349 -6.890 -5.523 1.00 43.28 99 GLU A CA 1
ATOM 758 C C . GLU A 1 99 ? -8.312 -6.709 -6.609 1.00 43.28 99 GLU A C 1
ATOM 760 O O . GLU A 1 99 ? -8.566 -5.909 -7.521 1.00 43.28 99 GLU A O 1
ATOM 765 N N . PRO A 1 100 ? -7.111 -7.291 -6.450 1.00 44.19 100 PRO A N 1
ATOM 766 C CA . PRO A 1 100 ? -6.130 -7.210 -7.512 1.00 44.19 100 PRO A CA 1
ATOM 767 C C . PRO A 1 100 ? -6.891 -7.601 -8.772 1.00 44.19 100 PRO A C 1
ATOM 769 O O . PRO A 1 100 ? -7.557 -8.644 -8.787 1.00 44.19 100 PRO A O 1
ATOM 772 N N . 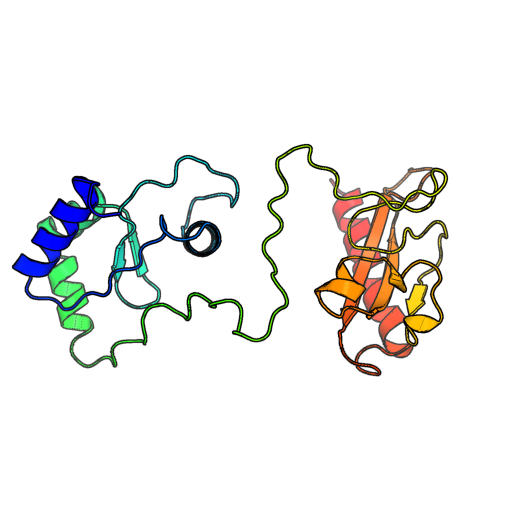SER A 1 101 ? -6.974 -6.663 -9.720 1.00 40.00 101 SER A N 1
ATOM 773 C CA . SER A 1 101 ? -7.866 -6.769 -10.869 1.00 40.00 101 SER A CA 1
ATOM 774 C C . SER A 1 101 ? -7.685 -8.153 -11.475 1.00 40.00 101 SER A C 1
ATOM 776 O O . SER A 1 101 ? -6.557 -8.642 -11.526 1.00 40.00 101 SER A O 1
ATOM 778 N N . LYS A 1 102 ? -8.775 -8.796 -11.912 1.00 36.03 102 LYS A N 1
ATOM 779 C CA . LYS A 1 102 ? -8.815 -10.173 -12.457 1.00 36.03 102 LYS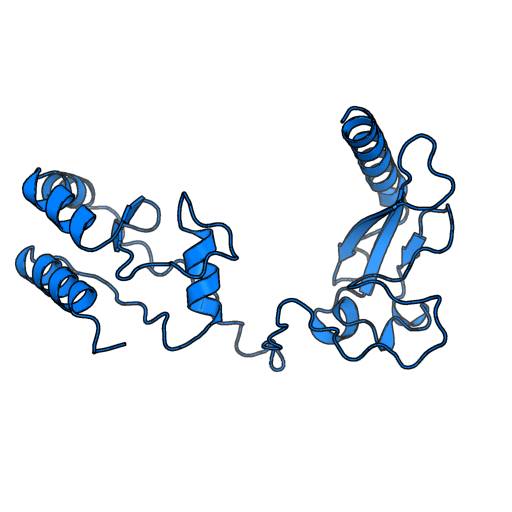 A CA 1
ATOM 780 C C . LYS A 1 102 ? -7.896 -10.440 -13.675 1.00 36.03 102 LYS A C 1
ATOM 782 O O . LYS A 1 102 ? -8.021 -11.480 -14.309 1.00 36.03 102 LYS A O 1
ATOM 787 N N . GLU A 1 103 ? -6.955 -9.554 -13.967 1.00 33.25 103 GLU A N 1
ATOM 788 C CA . GLU A 1 103 ? -5.939 -9.612 -15.015 1.00 33.25 103 GLU A CA 1
ATOM 789 C C . GLU A 1 103 ? -4.524 -9.298 -14.474 1.00 33.25 103 GLU A C 1
ATOM 791 O O . GLU A 1 103 ? -3.679 -8.787 -15.200 1.00 33.25 103 GLU A O 1
ATOM 796 N N . GLU A 1 104 ? -4.222 -9.619 -13.210 1.00 32.41 104 GLU A N 1
ATOM 797 C CA . GLU A 1 104 ? -2.831 -9.737 -12.742 1.00 32.41 104 GLU A CA 1
ATOM 798 C C . GLU A 1 104 ? -2.400 -11.215 -12.707 1.00 32.41 104 GLU A C 1
ATOM 800 O O . GLU A 1 104 ? -3.093 -12.042 -12.099 1.00 32.41 104 GLU A O 1
ATOM 805 N N . PRO A 1 105 ? -1.254 -11.600 -13.302 1.00 31.30 105 PRO A N 1
ATOM 806 C CA . PRO A 1 105 ? -0.720 -12.940 -13.119 1.00 31.30 105 PRO A CA 1
ATOM 807 C C . PRO A 1 105 ? -0.272 -13.090 -11.658 1.00 31.30 105 PRO A C 1
ATOM 809 O O . PRO A 1 105 ? 0.788 -12.617 -11.273 1.00 31.30 105 PRO A O 1
ATOM 812 N N . SER A 1 106 ? -1.098 -13.740 -10.830 1.00 33.59 106 SER A N 1
ATOM 813 C CA . SER A 1 106 ? -0.740 -14.311 -9.520 1.00 33.59 106 SER A CA 1
ATOM 814 C C . SER A 1 106 ? 0.236 -13.459 -8.675 1.00 33.59 106 SER A C 1
ATOM 816 O O . SER A 1 106 ? 1.318 -13.913 -8.293 1.00 33.59 106 SER A O 1
ATOM 818 N N . ALA A 1 107 ? -0.145 -12.228 -8.325 1.00 33.31 107 ALA A N 1
ATOM 819 C CA . ALA A 1 107 ? 0.681 -11.307 -7.535 1.00 33.31 107 ALA A CA 1
ATOM 820 C C . ALA A 1 107 ? 0.613 -11.543 -6.005 1.00 33.31 107 ALA A C 1
ATOM 822 O O . ALA A 1 107 ? 0.562 -10.602 -5.214 1.00 33.31 107 ALA A O 1
ATOM 823 N N . VAL A 1 108 ? 0.644 -12.801 -5.543 1.00 30.09 108 VAL A N 1
ATOM 824 C CA . VAL A 1 108 ? 0.922 -13.111 -4.127 1.00 30.09 108 VAL A CA 1
ATOM 825 C C . VAL A 1 108 ? 2.152 -14.004 -4.034 1.00 30.09 108 VAL A C 1
ATOM 827 O O . VAL A 1 108 ? 2.060 -15.225 -3.953 1.00 30.09 108 VAL A O 1
ATOM 830 N N . GLN A 1 109 ? 3.322 -13.370 -3.987 1.00 38.50 109 GLN A N 1
ATOM 831 C CA . GLN A 1 109 ? 4.489 -13.949 -3.326 1.00 38.50 109 GLN A CA 1
ATOM 832 C C . GLN A 1 109 ? 4.561 -13.364 -1.919 1.00 38.50 109 GLN A C 1
ATOM 834 O O . GLN A 1 109 ? 4.600 -12.151 -1.730 1.00 38.50 109 GLN A O 1
ATOM 839 N N . THR A 1 110 ? 4.516 -14.244 -0.922 1.00 30.67 110 THR A N 1
ATOM 840 C CA . THR A 1 110 ? 4.713 -13.877 0.480 1.00 30.67 110 THR A CA 1
ATOM 841 C C . THR A 1 110 ? 6.209 -13.944 0.770 1.00 30.67 110 THR A C 1
ATOM 843 O O . THR A 1 110 ? 6.779 -15.031 0.724 1.00 30.67 110 THR A O 1
ATOM 846 N N . TYR A 1 111 ? 6.838 -12.812 1.082 1.00 35.41 111 TYR A N 1
ATOM 847 C CA . TYR A 1 111 ? 8.220 -12.767 1.562 1.00 35.41 111 TYR A CA 1
ATOM 848 C C . TYR A 1 111 ? 8.211 -12.629 3.089 1.00 35.41 111 TYR A C 1
ATOM 850 O O . TYR A 1 111 ? 7.666 -11.670 3.632 1.00 35.41 111 TYR A O 1
ATOM 858 N N . ALA A 1 112 ? 8.758 -13.619 3.795 1.00 30.44 112 ALA A N 1
ATOM 859 C CA . ALA A 1 112 ? 8.945 -13.553 5.245 1.00 30.44 112 ALA A CA 1
ATOM 860 C C . ALA A 1 112 ? 10.093 -12.581 5.605 1.00 30.44 112 ALA A C 1
ATOM 862 O O . ALA A 1 112 ? 10.979 -12.371 4.778 1.00 30.44 112 ALA A O 1
ATOM 863 N N . PRO A 1 113 ? 10.155 -12.012 6.822 1.00 27.86 113 PRO A N 1
ATOM 864 C CA . PRO A 1 113 ? 11.344 -11.291 7.286 1.00 27.86 113 PRO A CA 1
ATOM 865 C C . PRO A 1 113 ? 12.584 -12.202 7.207 1.00 27.86 113 PRO A C 1
ATOM 867 O O . PRO A 1 113 ? 12.629 -13.242 7.860 1.00 27.86 113 PRO A O 1
ATOM 870 N N . GLY A 1 114 ? 13.556 -11.849 6.356 1.00 34.22 114 GLY A N 1
ATOM 871 C CA . GLY A 1 114 ? 14.715 -12.692 6.013 1.00 34.22 114 GLY A CA 1
ATOM 872 C C . GLY A 1 114 ? 14.576 -13.511 4.718 1.00 34.22 114 GLY A C 1
ATOM 873 O O . GLY A 1 114 ? 15.526 -14.181 4.314 1.00 34.22 114 GLY A O 1
ATOM 874 N N . ALA A 1 115 ? 13.433 -13.448 4.032 1.00 29.84 115 ALA A N 1
ATOM 875 C CA . ALA A 1 115 ? 13.259 -14.050 2.717 1.00 29.84 115 ALA A CA 1
ATOM 876 C C . ALA A 1 115 ? 14.033 -13.251 1.661 1.00 29.84 115 ALA A C 1
ATOM 878 O O . ALA A 1 115 ? 13.785 -12.070 1.438 1.00 29.84 115 ALA A O 1
ATOM 879 N N . SER A 1 116 ? 14.966 -13.926 0.997 1.00 39.75 116 SER A N 1
ATOM 880 C CA . SER A 1 116 ? 15.513 -13.490 -0.284 1.00 39.75 116 SER A CA 1
ATOM 881 C C . SER A 1 116 ? 14.669 -14.148 -1.374 1.00 39.75 116 SER A C 1
ATOM 883 O O . SER A 1 116 ? 14.529 -15.372 -1.355 1.00 39.75 116 SER A O 1
ATOM 885 N N . GLY A 1 117 ? 14.096 -13.377 -2.304 1.00 41.22 117 GLY A N 1
ATOM 886 C CA . GLY A 1 117 ? 13.561 -13.946 -3.548 1.00 41.22 117 GLY A CA 1
ATOM 887 C C . GLY A 1 117 ? 14.652 -14.715 -4.311 1.00 41.22 117 GLY A C 1
ATOM 888 O O . GLY A 1 117 ? 15.824 -14.614 -3.929 1.00 41.22 117 GLY A O 1
ATOM 889 N N . PRO A 1 118 ? 14.313 -15.511 -5.344 1.00 39.59 118 PRO A N 1
ATOM 890 C CA . PRO A 1 118 ? 15.319 -16.159 -6.177 1.00 39.59 118 PRO A CA 1
ATOM 891 C C . PRO A 1 118 ? 16.256 -15.083 -6.728 1.00 39.59 118 PRO A C 1
ATOM 893 O O . PRO A 1 118 ? 15.912 -14.310 -7.614 1.00 39.59 118 PRO A O 1
ATOM 896 N N . LYS A 1 119 ? 17.433 -15.003 -6.111 1.00 38.66 119 LYS A N 1
ATOM 897 C CA . LYS A 1 119 ? 18.546 -14.183 -6.554 1.00 38.66 119 LYS A CA 1
ATOM 898 C C . LYS A 1 119 ? 18.922 -14.703 -7.932 1.00 38.66 119 LYS A C 1
ATOM 900 O O . LYS A 1 119 ? 19.141 -15.909 -8.059 1.00 38.66 119 LYS A O 1
ATOM 905 N N . GLY A 1 120 ? 19.003 -13.825 -8.932 1.00 36.47 120 GLY A N 1
ATOM 906 C CA . GLY A 1 120 ? 19.619 -14.181 -10.209 1.00 36.47 120 GLY A CA 1
ATOM 907 C C . GLY A 1 120 ? 20.934 -14.915 -9.933 1.00 36.47 120 GLY A C 1
ATOM 908 O O . GLY A 1 120 ? 21.715 -14.530 -9.061 1.00 36.47 120 GLY A O 1
ATOM 909 N N . SER A 1 121 ? 21.163 -16.059 -10.551 1.00 34.31 121 SER A N 1
ATOM 910 C CA . SER A 1 121 ? 22.371 -16.838 -10.285 1.00 34.31 121 SER A CA 1
ATOM 911 C C . SER A 1 121 ? 23.549 -16.200 -11.029 1.00 34.31 121 SER A C 1
ATOM 913 O O . SER A 1 121 ? 23.939 -16.677 -12.089 1.00 34.31 121 SER A O 1
ATOM 915 N N . GLY A 1 122 ? 24.076 -15.089 -10.511 1.00 37.12 122 GLY A N 1
ATOM 916 C CA . GLY A 1 122 ? 25.183 -14.335 -11.096 1.00 37.12 122 GLY A CA 1
ATOM 917 C C . GLY A 1 122 ? 26.123 -13.783 -10.025 1.00 37.12 122 GLY A C 1
ATOM 918 O O . GLY A 1 122 ? 25.686 -13.386 -8.944 1.00 37.12 122 GLY A O 1
ATOM 919 N N . ASP A 1 123 ? 27.424 -13.806 -10.317 1.00 31.86 123 ASP A N 1
ATOM 920 C CA . ASP A 1 123 ? 28.521 -13.439 -9.415 1.00 31.86 123 ASP A CA 1
ATOM 921 C C . ASP A 1 123 ? 28.398 -11.990 -8.886 1.00 31.86 123 ASP A C 1
ATOM 923 O O . ASP A 1 123 ? 28.749 -11.021 -9.548 1.00 31.86 123 ASP A O 1
ATOM 927 N N . LEU A 1 124 ? 27.890 -11.856 -7.658 1.00 41.12 124 LEU A N 1
ATOM 928 C CA . LEU A 1 124 ? 28.236 -10.874 -6.612 1.00 41.12 124 LEU A CA 1
ATOM 929 C C . LEU A 1 124 ? 28.588 -9.408 -6.991 1.00 41.12 124 LEU A C 1
ATOM 931 O O . LEU A 1 124 ? 29.390 -8.780 -6.295 1.00 41.12 124 LEU A O 1
ATOM 935 N N . LYS A 1 125 ? 27.942 -8.802 -7.997 1.00 37.75 125 LYS A N 1
ATOM 936 C CA . LYS A 1 125 ? 27.933 -7.331 -8.205 1.00 37.75 125 LYS A CA 1
ATOM 937 C C . LYS A 1 125 ? 26.568 -6.702 -8.509 1.00 37.75 125 LYS A C 1
ATOM 939 O O . LYS A 1 125 ? 26.438 -5.491 -8.361 1.00 37.75 125 LYS A O 1
ATOM 944 N N . ASP A 1 126 ? 25.545 -7.502 -8.803 1.00 35.50 126 ASP A N 1
ATOM 945 C CA . ASP A 1 126 ? 24.345 -7.010 -9.498 1.00 35.50 126 ASP A CA 1
ATOM 946 C C . ASP A 1 126 ? 23.029 -7.275 -8.755 1.00 35.50 126 ASP A C 1
ATOM 948 O O . ASP A 1 126 ? 22.022 -7.621 -9.365 1.00 35.50 126 ASP A O 1
ATOM 952 N N . GLN A 1 127 ? 23.009 -7.174 -7.421 1.00 36.34 127 GLN A N 1
ATOM 953 C CA . GLN A 1 127 ? 21.804 -7.528 -6.662 1.00 36.34 127 GLN A CA 1
ATOM 954 C C . GLN A 1 127 ? 21.498 -6.589 -5.511 1.00 36.34 127 GLN A C 1
ATOM 956 O O . GLN A 1 127 ? 21.926 -6.806 -4.377 1.00 36.34 127 GLN A O 1
ATOM 961 N N . LEU A 1 128 ? 20.645 -5.608 -5.796 1.00 31.31 128 LEU A N 1
ATOM 962 C CA . LEU A 1 128 ? 19.737 -5.058 -4.804 1.00 31.31 128 LEU A CA 1
ATOM 963 C C . LEU A 1 128 ? 18.304 -5.089 -5.338 1.00 31.31 128 LEU A C 1
ATOM 965 O O . LEU A 1 128 ? 18.044 -5.063 -6.535 1.00 31.31 128 LEU A O 1
ATOM 969 N N . TYR A 1 129 ? 17.401 -5.238 -4.377 1.00 38.78 129 TYR A N 1
ATOM 970 C CA . TYR A 1 129 ? 15.957 -5.374 -4.504 1.00 38.78 129 TYR A CA 1
ATOM 971 C C . TYR A 1 129 ? 15.369 -4.343 -5.483 1.00 38.78 129 TYR A C 1
ATOM 973 O O . TYR A 1 129 ? 15.697 -3.161 -5.391 1.00 38.78 129 TYR A O 1
ATOM 981 N N . CYS A 1 130 ? 14.480 -4.783 -6.375 1.00 45.50 130 CYS A N 1
ATOM 982 C CA . CYS A 1 130 ? 13.628 -3.926 -7.210 1.00 45.50 130 CYS A CA 1
ATOM 983 C C . CYS A 1 130 ? 14.320 -2.991 -8.232 1.00 45.50 130 CYS A C 1
ATOM 985 O O . CYS A 1 130 ? 13.639 -2.431 -9.077 1.00 45.50 130 CYS A O 1
ATOM 987 N N . GLN A 1 131 ? 15.647 -2.822 -8.256 1.00 44.50 131 GLN A N 1
ATOM 988 C CA . GLN A 1 131 ? 16.297 -1.836 -9.137 1.00 44.50 131 GLN A CA 1
ATOM 989 C C . GLN A 1 131 ? 17.635 -2.349 -9.672 1.00 44.50 131 GLN A C 1
ATOM 991 O O . GLN A 1 131 ? 18.378 -3.032 -8.970 1.00 44.50 131 GLN A O 1
ATOM 996 N N . VAL A 1 132 ? 17.967 -1.996 -10.917 1.00 47.97 132 VAL A N 1
ATOM 997 C CA . VAL A 1 132 ? 19.320 -2.179 -11.463 1.00 47.97 132 VAL A CA 1
ATOM 998 C C . VAL A 1 132 ? 20.316 -1.513 -10.517 1.00 47.97 132 VAL A C 1
ATOM 1000 O O . VAL A 1 132 ? 20.192 -0.325 -10.216 1.00 47.97 132 VAL A O 1
ATOM 1003 N N . ALA A 1 133 ? 21.291 -2.282 -10.032 1.00 47.47 133 ALA A N 1
ATOM 1004 C CA . ALA A 1 133 ? 22.328 -1.764 -9.156 1.00 47.47 133 ALA A CA 1
ATOM 1005 C C . ALA A 1 133 ? 23.150 -0.715 -9.918 1.00 47.47 133 ALA A C 1
ATOM 1007 O O . ALA A 1 133 ? 23.933 -1.043 -10.812 1.00 47.47 133 ALA A O 1
ATOM 1008 N N . LEU A 1 134 ? 22.981 0.562 -9.566 1.00 51.75 134 LEU A N 1
ATOM 1009 C CA . LEU A 1 134 ? 23.853 1.614 -10.070 1.00 51.75 134 LEU A CA 1
ATOM 1010 C C . LEU A 1 134 ? 25.225 1.440 -9.420 1.00 51.75 134 LEU A C 1
ATOM 1012 O O . LEU A 1 134 ? 25.464 1.837 -8.283 1.00 51.75 134 LEU A O 1
ATOM 1016 N N . THR A 1 135 ? 26.136 0.806 -10.152 1.00 51.25 135 THR A N 1
ATOM 1017 C CA . THR A 1 135 ? 27.554 0.692 -9.781 1.00 51.25 135 THR A CA 1
ATOM 1018 C C . THR A 1 135 ? 28.357 1.928 -10.200 1.00 51.25 135 THR A C 1
ATOM 1020 O O . THR A 1 135 ? 29.542 2.046 -9.886 1.00 51.25 135 THR A O 1
ATOM 1023 N N . THR A 1 136 ? 27.707 2.865 -10.895 1.00 60.41 136 THR A N 1
ATOM 1024 C CA . THR A 1 136 ? 28.286 4.093 -11.439 1.00 60.41 136 THR A CA 1
ATOM 1025 C C . THR A 1 136 ? 27.780 5.323 -10.701 1.00 60.41 136 THR A C 1
ATOM 1027 O O . THR A 1 136 ? 26.609 5.404 -10.348 1.00 60.41 136 THR A O 1
ATOM 1030 N N . ASP A 1 137 ? 28.640 6.331 -10.561 1.00 67.75 137 ASP A N 1
ATOM 1031 C CA . ASP A 1 137 ? 28.316 7.635 -9.957 1.00 67.75 137 ASP A CA 1
ATOM 1032 C C . ASP A 1 137 ? 27.551 8.581 -10.900 1.00 67.75 137 ASP A C 1
ATOM 1034 O O . ASP A 1 137 ? 27.577 9.798 -10.747 1.00 67.75 137 ASP A O 1
ATOM 1038 N N . SER A 1 138 ? 26.927 8.028 -11.934 1.00 77.19 138 SER A N 1
ATOM 1039 C CA . SER A 1 138 ? 26.227 8.773 -12.972 1.00 77.19 138 SER A CA 1
ATOM 1040 C C . SER A 1 138 ? 24.755 8.413 -12.975 1.00 77.19 138 SER A C 1
ATOM 1042 O O . SER A 1 138 ? 24.404 7.233 -12.897 1.00 77.19 138 SER A O 1
ATOM 1044 N N . THR A 1 139 ? 23.913 9.429 -13.137 1.00 84.06 139 THR A N 1
ATOM 1045 C CA . THR A 1 139 ? 22.482 9.251 -13.358 1.00 84.06 139 THR A CA 1
ATOM 1046 C C . THR A 1 139 ? 22.243 8.384 -14.589 1.00 84.06 139 THR A C 1
ATOM 1048 O O . THR A 1 139 ? 22.818 8.617 -15.655 1.00 84.06 139 THR A O 1
ATOM 1051 N N . PHE A 1 140 ? 21.396 7.374 -14.438 1.00 80.81 140 PHE A N 1
ATOM 1052 C CA . PHE A 1 140 ? 21.051 6.429 -15.490 1.00 80.81 140 PHE A CA 1
ATOM 1053 C C . PHE A 1 140 ? 19.629 6.673 -15.988 1.00 80.81 140 PHE A C 1
ATOM 1055 O O . PHE A 1 140 ? 18.746 7.037 -15.211 1.00 80.81 140 PHE A O 1
ATOM 1062 N N . PHE A 1 141 ? 19.409 6.470 -17.285 1.00 86.69 141 PHE A N 1
ATOM 1063 C CA . PHE A 1 141 ? 18.116 6.647 -17.937 1.00 86.69 141 PHE A CA 1
ATOM 1064 C C . PHE A 1 141 ? 17.828 5.466 -18.858 1.00 86.69 141 PHE A C 1
ATOM 1066 O O . PHE A 1 141 ? 18.647 5.143 -19.718 1.00 86.69 141 PHE A O 1
ATOM 1073 N N . VAL A 1 142 ? 16.645 4.876 -18.698 1.00 85.44 142 VAL A N 1
ATOM 1074 C CA . VAL A 1 142 ? 16.150 3.758 -19.503 1.00 85.44 142 VAL A CA 1
ATOM 1075 C C . VAL A 1 142 ? 14.916 4.188 -20.280 1.00 85.44 142 VAL A C 1
ATOM 1077 O O . VAL A 1 142 ? 13.832 4.352 -19.718 1.00 85.44 142 VAL A O 1
ATOM 1080 N N . ASP A 1 143 ? 15.078 4.349 -21.591 1.00 86.38 143 ASP A N 1
ATOM 1081 C CA . ASP A 1 143 ? 13.995 4.533 -22.566 1.00 86.38 143 ASP A CA 1
ATOM 1082 C C . ASP A 1 143 ? 13.709 3.281 -23.407 1.00 86.38 143 ASP A C 1
ATOM 1084 O O . ASP A 1 143 ? 12.687 3.219 -24.103 1.00 86.38 143 ASP A O 1
ATOM 1088 N N . ASP A 1 144 ? 14.584 2.282 -23.317 1.00 85.25 144 ASP A N 1
ATOM 1089 C CA . ASP A 1 144 ? 14.408 0.952 -23.879 1.00 85.25 144 ASP A CA 1
ATOM 1090 C C . ASP A 1 144 ? 14.805 -0.123 -22.850 1.00 85.25 144 ASP A C 1
ATOM 1092 O O . ASP A 1 144 ? 15.991 -0.418 -22.692 1.00 85.25 144 ASP A O 1
ATOM 1096 N N . PRO A 1 145 ? 13.824 -0.721 -22.151 1.00 81.12 145 PRO A N 1
ATOM 1097 C CA . PRO A 1 145 ? 14.071 -1.748 -21.144 1.00 81.12 145 PRO A CA 1
ATOM 1098 C C . PRO A 1 145 ? 14.762 -2.989 -21.726 1.00 81.12 145 PRO A C 1
ATOM 1100 O O . PRO A 1 145 ? 15.563 -3.626 -21.052 1.00 81.12 145 PRO A O 1
ATOM 1103 N N . SER A 1 146 ? 14.498 -3.317 -22.996 1.00 79.19 146 SER A N 1
ATOM 1104 C CA . SER A 1 146 ? 15.078 -4.496 -23.654 1.00 79.19 146 SER A CA 1
ATOM 1105 C C . SER A 1 146 ? 16.571 -4.352 -23.960 1.00 79.19 146 SER A C 1
ATOM 1107 O O . SER A 1 146 ? 17.256 -5.340 -24.215 1.00 79.19 146 SER A O 1
ATOM 1109 N N . ALA A 1 147 ? 17.082 -3.119 -23.924 1.00 77.50 147 ALA A N 1
ATOM 1110 C CA . ALA A 1 147 ? 18.488 -2.807 -24.135 1.00 77.50 147 ALA A CA 1
ATOM 1111 C C . ALA A 1 147 ? 19.309 -2.828 -22.834 1.00 77.50 147 ALA A C 1
ATOM 1113 O O . ALA A 1 147 ? 20.513 -2.569 -22.881 1.00 77.50 147 ALA A O 1
ATOM 1114 N N . VAL A 1 148 ? 18.683 -3.108 -21.684 1.00 74.50 148 VAL A N 1
ATOM 1115 C CA . VAL A 1 148 ? 19.333 -3.131 -20.369 1.00 74.50 148 VAL A CA 1
ATOM 1116 C C . VAL A 1 148 ? 19.553 -4.585 -19.943 1.00 74.50 148 VAL A C 1
ATOM 1118 O O . VAL A 1 148 ? 18.590 -5.247 -19.561 1.00 74.50 148 VAL A O 1
ATOM 1121 N N . PRO A 1 149 ? 20.799 -5.092 -19.978 1.00 67.19 149 PRO A N 1
ATOM 1122 C CA . PRO A 1 149 ? 21.087 -6.471 -19.598 1.00 67.19 149 PRO A CA 1
ATOM 1123 C C . PRO A 1 149 ? 20.624 -6.785 -18.174 1.00 67.19 149 PRO A C 1
ATOM 1125 O O . PRO A 1 149 ? 20.899 -6.016 -17.249 1.00 67.19 149 PRO A O 1
ATOM 1128 N N . GLY A 1 150 ? 19.944 -7.918 -17.995 1.00 66.44 150 GLY A N 1
ATOM 1129 C CA . GLY A 1 150 ? 19.450 -8.367 -16.693 1.00 66.44 150 GLY A CA 1
ATOM 1130 C C . GLY A 1 150 ? 18.165 -7.674 -16.238 1.00 66.44 150 GLY A C 1
ATOM 1131 O O . GLY A 1 150 ? 17.587 -8.073 -15.226 1.00 66.44 150 GLY A O 1
ATOM 1132 N N . LEU A 1 151 ? 17.666 -6.679 -16.983 1.00 70.31 151 LEU A N 1
ATOM 1133 C CA . LEU A 1 151 ? 16.347 -6.114 -16.717 1.00 70.31 151 LEU A CA 1
ATOM 1134 C C . LEU A 1 151 ? 15.245 -7.102 -17.113 1.00 70.31 151 LEU A C 1
ATOM 1136 O O . LEU A 1 151 ? 14.210 -7.126 -16.458 1.00 70.31 151 LEU A O 1
ATOM 1140 N N . GLU A 1 152 ? 15.476 -7.983 -18.093 1.00 68.19 152 GLU A N 1
ATOM 1141 C CA . GLU A 1 152 ? 14.541 -9.057 -18.457 1.00 68.19 152 GLU A CA 1
ATOM 1142 C C . GLU A 1 152 ? 14.241 -10.052 -17.320 1.00 68.19 152 GLU A C 1
ATOM 1144 O O . GLU A 1 152 ? 13.230 -10.747 -17.377 1.00 68.19 152 GLU A O 1
ATOM 1149 N N . GLU A 1 153 ? 15.081 -10.098 -16.281 1.00 64.19 153 GLU A N 1
ATOM 1150 C CA . GLU A 1 153 ? 14.888 -10.918 -15.076 1.00 64.19 153 GLU A CA 1
ATOM 1151 C C . GLU A 1 153 ? 14.451 -10.087 -13.854 1.00 64.19 153 GLU A C 1
ATOM 1153 O O . GLU A 1 153 ? 14.190 -10.634 -12.780 1.00 64.19 153 GLU A O 1
ATOM 1158 N N . ASN A 1 154 ? 14.366 -8.760 -13.988 1.00 69.62 154 ASN A N 1
ATOM 1159 C CA . ASN A 1 154 ? 14.035 -7.854 -12.893 1.00 69.62 154 ASN A CA 1
ATOM 1160 C C . ASN A 1 154 ? 12.556 -7.982 -12.489 1.00 69.62 154 ASN A C 1
ATOM 1162 O O . ASN A 1 154 ? 11.665 -7.884 -13.329 1.00 69.62 154 ASN A O 1
ATOM 1166 N N . GLU A 1 155 ? 12.287 -8.148 -11.189 1.00 67.38 155 GLU A N 1
ATOM 1167 C CA . GLU A 1 155 ? 10.922 -8.340 -10.676 1.00 67.38 155 GLU A CA 1
ATOM 1168 C C . GLU A 1 155 ? 9.996 -7.160 -11.011 1.00 67.38 155 GLU A C 1
ATOM 1170 O O . GLU A 1 155 ? 8.863 -7.387 -11.429 1.00 67.38 155 GLU A O 1
ATOM 1175 N N . ASP A 1 156 ? 10.464 -5.916 -10.901 1.00 70.94 156 ASP A N 1
ATOM 1176 C CA . ASP A 1 156 ? 9.633 -4.738 -11.161 1.00 70.94 156 ASP A CA 1
ATOM 1177 C C . ASP A 1 156 ? 9.253 -4.613 -12.640 1.00 70.94 156 ASP A C 1
ATOM 1179 O O . ASP A 1 156 ? 8.113 -4.265 -12.971 1.00 70.94 156 ASP A O 1
ATOM 1183 N N . TYR A 1 157 ? 10.164 -4.986 -13.538 1.00 75.19 157 TYR A N 1
ATOM 1184 C CA . TYR A 1 157 ? 9.878 -5.053 -14.965 1.00 75.19 157 TYR A CA 1
ATOM 1185 C C . TYR A 1 157 ? 8.984 -6.247 -15.320 1.00 75.19 157 TYR A C 1
ATOM 1187 O O . TYR A 1 157 ? 7.919 -6.064 -15.909 1.00 75.19 157 TYR A O 1
ATOM 1195 N N . VAL A 1 158 ? 9.371 -7.460 -14.922 1.00 72.69 158 VAL A N 1
ATOM 1196 C CA . VAL A 1 158 ? 8.697 -8.715 -15.295 1.00 72.69 158 VAL A CA 1
ATOM 1197 C C . VAL A 1 158 ? 7.297 -8.812 -14.695 1.00 72.69 158 VAL A C 1
ATOM 1199 O O . VAL A 1 158 ? 6.371 -9.292 -15.348 1.00 72.69 158 VAL A O 1
ATOM 1202 N N . LYS A 1 159 ? 7.127 -8.373 -13.447 1.00 68.69 159 LYS A N 1
ATOM 1203 C CA . LYS A 1 159 ? 5.892 -8.568 -12.680 1.00 68.69 159 LYS A CA 1
ATOM 1204 C C . LYS A 1 159 ? 4.967 -7.362 -12.740 1.00 68.69 159 LYS A C 1
ATOM 1206 O O . LYS A 1 159 ? 3.752 -7.538 -12.742 1.00 68.69 159 LYS A O 1
ATOM 1211 N N . PHE A 1 160 ? 5.524 -6.152 -12.786 1.00 73.31 160 PHE A N 1
ATOM 1212 C CA . PHE A 1 160 ? 4.745 -4.915 -12.671 1.00 73.31 160 PHE A CA 1
ATOM 1213 C C . PHE A 1 160 ? 4.841 -3.999 -13.899 1.00 73.31 160 PHE A C 1
ATOM 1215 O O . PHE A 1 160 ? 4.085 -3.024 -13.985 1.00 73.31 160 PHE A O 1
ATOM 1222 N N . GLY A 1 161 ? 5.705 -4.327 -14.865 1.00 80.06 161 GLY A N 1
ATOM 1223 C CA . GLY A 1 161 ? 5.872 -3.592 -16.118 1.00 80.06 161 GLY A CA 1
ATOM 1224 C C . GLY A 1 161 ? 6.694 -2.308 -15.996 1.00 80.06 161 GLY A C 1
ATOM 1225 O O . GLY A 1 161 ? 6.694 -1.515 -16.934 1.00 80.06 161 GLY A O 1
ATOM 1226 N N . TYR A 1 162 ? 7.384 -2.070 -14.877 1.00 82.75 162 TYR A N 1
ATOM 1227 C CA . TYR A 1 162 ? 8.205 -0.871 -14.676 1.00 82.75 162 TYR A CA 1
ATOM 1228 C C . TYR A 1 162 ? 9.557 -1.004 -15.378 1.00 82.75 162 TYR A C 1
ATOM 1230 O O . TYR A 1 162 ? 10.575 -1.309 -14.766 1.00 82.75 162 TYR A O 1
ATOM 1238 N N . GLY A 1 163 ? 9.559 -0.803 -16.694 1.00 80.25 163 GLY A N 1
ATOM 1239 C CA . GLY A 1 163 ? 10.775 -0.898 -17.505 1.00 80.25 163 GLY A CA 1
ATOM 1240 C C . GLY A 1 163 ? 11.478 0.436 -17.732 1.00 80.25 163 GLY A C 1
ATOM 1241 O O . GLY A 1 163 ? 12.676 0.458 -17.996 1.00 80.25 163 GLY A O 1
ATOM 1242 N N . TYR A 1 164 ? 10.750 1.550 -17.666 1.00 87.19 164 TYR A N 1
ATOM 1243 C CA . TYR A 1 164 ? 11.275 2.869 -18.016 1.00 87.19 164 TYR A CA 1
ATOM 1244 C C . TYR A 1 164 ? 11.617 3.617 -16.739 1.00 87.19 164 TYR A C 1
ATOM 1246 O O . TYR A 1 164 ? 10.735 3.810 -15.909 1.00 87.19 164 TYR A O 1
ATOM 1254 N N . TYR A 1 165 ? 12.859 4.055 -16.547 1.00 86.94 165 TYR A N 1
ATOM 1255 C CA . TYR A 1 165 ? 13.211 4.747 -15.305 1.00 86.94 165 TYR A CA 1
ATOM 1256 C C . TYR A 1 165 ? 14.399 5.702 -15.428 1.00 86.94 165 TYR A C 1
ATOM 1258 O O . TYR A 1 165 ? 15.227 5.597 -16.333 1.00 86.94 165 TYR A O 1
ATOM 1266 N N . ILE A 1 166 ? 14.459 6.657 -14.497 1.00 87.50 166 ILE A N 1
ATOM 1267 C CA . ILE A 1 166 ? 15.613 7.521 -14.225 1.00 87.50 166 ILE A CA 1
ATOM 1268 C C . ILE A 1 166 ? 16.093 7.192 -12.816 1.00 87.50 166 ILE A C 1
ATOM 1270 O O . ILE A 1 166 ? 15.304 7.275 -11.878 1.00 87.50 166 ILE A O 1
ATOM 1274 N N . GLY A 1 167 ? 17.367 6.839 -12.668 1.00 86.06 167 GLY A N 1
ATOM 1275 C CA . GLY A 1 167 ? 17.995 6.570 -11.376 1.00 86.06 167 GLY A CA 1
ATOM 1276 C C . GLY A 1 167 ? 19.164 7.515 -11.133 1.00 86.06 167 GLY A C 1
ATOM 1277 O O . GLY A 1 167 ? 20.154 7.448 -11.857 1.00 86.06 167 GLY A O 1
ATOM 1278 N N . ALA A 1 168 ? 19.061 8.377 -10.124 1.00 87.38 168 ALA A N 1
ATOM 1279 C CA . ALA A 1 168 ? 20.129 9.262 -9.675 1.00 87.38 168 ALA A CA 1
ATOM 1280 C C . ALA A 1 168 ? 20.823 8.650 -8.441 1.00 87.38 168 ALA A C 1
ATOM 1282 O O . ALA A 1 168 ? 20.196 8.540 -7.381 1.00 87.38 168 ALA A O 1
ATOM 1283 N N . PRO A 1 169 ? 22.092 8.220 -8.550 1.00 84.31 169 PRO A N 1
ATOM 1284 C CA . PRO A 1 169 ? 22.825 7.670 -7.416 1.00 84.31 169 PRO A CA 1
ATOM 1285 C C . PRO A 1 169 ? 23.077 8.756 -6.365 1.00 84.31 169 PRO A C 1
ATOM 1287 O O . PRO A 1 169 ? 23.197 9.936 -6.709 1.00 84.31 169 PRO A O 1
ATOM 1290 N N . TRP A 1 170 ? 23.161 8.351 -5.096 1.00 83.81 170 TRP A N 1
ATOM 1291 C CA . TRP A 1 170 ? 23.424 9.257 -3.980 1.00 83.81 170 TRP A CA 1
ATOM 1292 C C . TRP A 1 170 ? 24.400 8.681 -2.953 1.00 83.81 170 TRP A C 1
ATOM 1294 O O . TRP A 1 170 ? 24.563 7.458 -2.817 1.00 83.81 170 TRP A O 1
ATOM 1304 N N . ARG A 1 171 ? 25.061 9.576 -2.218 1.00 77.00 171 ARG A N 1
ATOM 1305 C CA . ARG A 1 171 ? 26.069 9.259 -1.201 1.00 77.00 171 ARG A CA 1
ATOM 1306 C C . ARG A 1 171 ? 25.794 9.996 0.096 1.00 77.00 171 ARG A C 1
ATOM 1308 O O . ARG A 1 171 ? 25.483 11.181 0.115 1.00 77.00 171 ARG A O 1
ATOM 1315 N N . GLN A 1 172 ? 26.030 9.313 1.205 1.00 75.44 172 GLN A N 1
ATOM 1316 C CA . GLN A 1 172 ? 26.134 9.969 2.497 1.00 75.44 172 GLN A CA 1
ATOM 1317 C C . GLN A 1 172 ? 27.415 10.816 2.555 1.00 75.44 172 GLN A C 1
ATOM 1319 O O . GLN A 1 172 ? 28.482 10.394 2.096 1.00 75.44 172 GLN A O 1
ATOM 1324 N N . ARG A 1 173 ? 27.335 12.012 3.145 1.00 67.50 173 ARG A N 1
ATOM 1325 C CA . ARG A 1 173 ? 28.468 12.938 3.271 1.00 67.50 173 ARG A CA 1
ATOM 1326 C C . ARG A 1 173 ? 29.674 12.282 3.961 1.00 67.50 173 ARG A C 1
ATOM 1328 O O . ARG A 1 173 ? 29.577 11.801 5.083 1.00 67.50 173 ARG A O 1
ATOM 1335 N N . GLY A 1 174 ? 30.827 12.281 3.284 1.00 63.44 174 GLY A N 1
ATOM 1336 C CA . GLY A 1 174 ? 32.060 11.628 3.758 1.00 63.44 174 GLY A CA 1
ATOM 1337 C C . GLY A 1 174 ? 32.139 10.120 3.475 1.00 63.44 174 GLY A C 1
ATOM 1338 O O . GLY A 1 174 ? 33.157 9.492 3.771 1.00 63.44 174 GLY A O 1
ATOM 1339 N N . GLY A 1 175 ? 31.101 9.537 2.871 1.00 61.25 175 GLY A N 1
ATOM 1340 C CA . GLY A 1 175 ? 31.064 8.148 2.437 1.00 61.25 175 GLY A CA 1
ATOM 1341 C C . GLY A 1 175 ? 31.937 7.899 1.207 1.00 61.25 175 GLY A C 1
ATOM 1342 O O . GLY A 1 175 ? 31.862 8.600 0.199 1.00 61.25 175 GLY A O 1
ATOM 1343 N N . ARG A 1 176 ? 32.766 6.852 1.273 1.00 61.72 176 ARG A N 1
ATOM 1344 C CA . ARG A 1 176 ? 33.592 6.389 0.142 1.00 61.72 176 ARG A CA 1
ATOM 1345 C C . ARG A 1 176 ? 32.774 5.658 -0.934 1.00 61.72 176 ARG A C 1
ATOM 1347 O O . ARG A 1 176 ? 33.230 5.549 -2.070 1.00 61.72 176 ARG A O 1
ATOM 1354 N N . TRP A 1 177 ? 31.592 5.163 -0.577 1.00 63.25 177 TRP A N 1
ATOM 1355 C CA . TRP A 1 177 ? 30.765 4.273 -1.392 1.00 63.25 177 TRP A CA 1
ATOM 1356 C C . TRP A 1 177 ? 29.398 4.898 -1.674 1.00 63.25 177 TRP A C 1
ATOM 1358 O O . TRP A 1 177 ? 28.940 5.740 -0.904 1.00 63.25 177 TRP A O 1
ATOM 1368 N N . LEU A 1 178 ? 28.760 4.469 -2.765 1.00 67.94 178 LEU A N 1
ATOM 1369 C CA . LEU A 1 178 ? 27.362 4.791 -3.052 1.00 67.94 178 LEU A CA 1
ATOM 1370 C C . LEU A 1 178 ? 26.467 4.268 -1.928 1.00 67.94 178 LEU A C 1
ATOM 1372 O O . LEU A 1 178 ? 26.605 3.118 -1.510 1.00 67.94 178 LEU A O 1
ATOM 1376 N N . THR A 1 179 ? 25.572 5.123 -1.437 1.00 77.00 179 THR A N 1
ATOM 1377 C CA . THR A 1 179 ? 24.630 4.769 -0.369 1.00 77.00 179 THR A CA 1
ATOM 1378 C C . THR A 1 179 ? 23.328 4.233 -0.950 1.00 77.00 179 THR A C 1
ATOM 1380 O O . THR A 1 179 ? 22.749 3.302 -0.395 1.00 77.00 179 THR A O 1
ATOM 1383 N N . GLY A 1 180 ? 22.884 4.769 -2.086 1.00 78.44 180 GLY A N 1
ATOM 1384 C CA . GLY A 1 180 ? 21.691 4.277 -2.762 1.00 78.44 180 GLY A CA 1
ATOM 1385 C C . GLY A 1 180 ? 21.397 5.014 -4.059 1.00 78.44 180 GLY A C 1
ATOM 1386 O O . GLY A 1 180 ? 22.271 5.637 -4.658 1.00 78.44 180 GLY A O 1
ATOM 1387 N N . THR A 1 181 ? 20.148 4.920 -4.508 1.00 79.44 181 THR A N 1
ATOM 1388 C CA . THR A 1 181 ? 19.646 5.580 -5.717 1.00 79.44 181 THR A CA 1
ATOM 1389 C C . THR A 1 181 ? 18.277 6.186 -5.436 1.00 79.44 181 THR A C 1
ATOM 1391 O O . THR A 1 181 ? 17.426 5.557 -4.813 1.00 79.44 181 THR A O 1
ATOM 1394 N N . VAL A 1 182 ? 18.072 7.413 -5.898 1.00 84.88 182 VAL A N 1
ATOM 1395 C CA . VAL A 1 182 ? 16.755 8.027 -6.044 1.00 84.88 182 VAL A CA 1
ATOM 1396 C C . VAL A 1 182 ? 16.246 7.667 -7.432 1.00 84.88 182 VAL A C 1
ATOM 1398 O O . VAL A 1 182 ? 16.880 8.022 -8.423 1.00 84.88 182 VAL A O 1
ATOM 1401 N N . ALA A 1 183 ? 15.118 6.966 -7.513 1.00 83.62 183 ALA A N 1
ATOM 1402 C CA . ALA A 1 183 ? 14.580 6.486 -8.779 1.00 83.62 183 ALA A CA 1
ATOM 1403 C C . ALA A 1 183 ? 13.152 6.981 -9.032 1.00 83.62 183 ALA A C 1
ATOM 1405 O O . ALA A 1 183 ? 12.327 7.031 -8.121 1.00 83.62 183 ALA A O 1
ATOM 1406 N N . VAL A 1 184 ? 12.858 7.288 -10.295 1.00 87.69 184 VAL A N 1
ATOM 1407 C CA . VAL A 1 184 ? 11.500 7.482 -10.817 1.00 87.69 184 VAL A 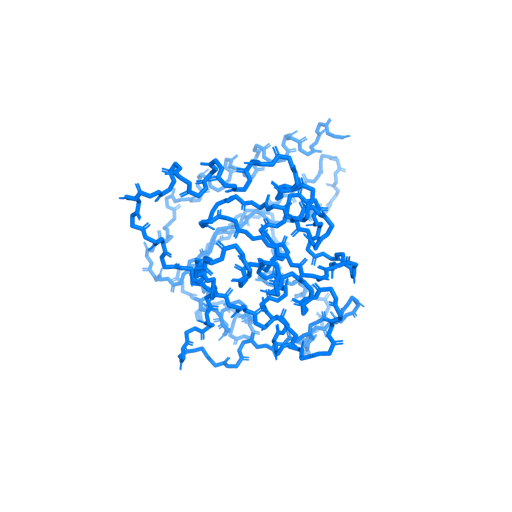CA 1
ATOM 1408 C C . VAL A 1 184 ? 11.280 6.461 -11.922 1.00 87.69 184 VAL A C 1
ATOM 1410 O O . VAL A 1 184 ? 12.119 6.349 -12.813 1.00 87.69 184 VAL A O 1
ATOM 1413 N N . MET A 1 185 ? 10.169 5.728 -11.864 1.00 86.81 185 MET A N 1
ATOM 1414 C CA . MET A 1 185 ? 9.877 4.594 -12.745 1.00 86.81 185 MET A CA 1
ATOM 1415 C C . MET A 1 185 ? 8.503 4.745 -13.395 1.00 86.81 185 MET A C 1
ATOM 1417 O O . MET A 1 185 ? 7.579 5.278 -12.786 1.00 86.81 185 MET A O 1
ATOM 1421 N N . GLU A 1 186 ? 8.367 4.242 -14.616 1.00 88.25 186 GLU A N 1
ATOM 1422 C CA . GLU A 1 186 ? 7.153 4.283 -15.421 1.00 88.25 186 GLU A CA 1
ATOM 1423 C C . GLU A 1 186 ? 6.933 2.979 -16.189 1.00 88.25 186 GLU A C 1
ATOM 1425 O O . GLU A 1 186 ? 7.873 2.263 -16.547 1.00 88.25 186 GLU A O 1
ATOM 1430 N N . LYS A 1 187 ? 5.657 2.693 -16.467 1.00 88.69 187 LYS A N 1
ATOM 1431 C CA . LYS A 1 187 ? 5.241 1.517 -17.250 1.00 88.69 187 LYS A CA 1
ATOM 1432 C C . LYS A 1 187 ? 5.190 1.783 -18.748 1.00 88.69 187 LYS A C 1
ATOM 1434 O O . LYS A 1 187 ? 5.310 0.866 -19.553 1.00 88.69 187 LYS A O 1
ATOM 1439 N N . GLU A 1 188 ? 4.987 3.040 -19.126 1.00 87.88 188 GLU A N 1
ATOM 1440 C CA . GLU A 1 188 ? 4.747 3.440 -20.508 1.00 87.88 188 GLU A CA 1
ATOM 1441 C C . GLU A 1 188 ? 5.953 4.172 -21.101 1.00 87.88 188 GLU A C 1
ATOM 1443 O O . GLU A 1 188 ? 6.490 5.125 -20.522 1.00 87.88 188 GLU A O 1
ATOM 1448 N N . LYS A 1 189 ? 6.330 3.780 -22.323 1.00 89.44 189 LYS A N 1
ATOM 1449 C CA . LYS A 1 189 ? 7.383 4.453 -23.084 1.00 89.44 189 LYS A CA 1
ATOM 1450 C C . LYS A 1 189 ? 7.040 5.928 -23.297 1.00 89.44 189 LYS A C 1
ATOM 1452 O O . LYS A 1 189 ? 5.936 6.271 -23.708 1.00 89.44 189 LYS A O 1
ATOM 1457 N N . GLY A 1 190 ? 8.018 6.806 -23.085 1.00 88.19 190 GLY A N 1
ATOM 1458 C CA . GLY A 1 190 ? 7.902 8.238 -23.383 1.00 88.19 190 GLY A CA 1
ATOM 1459 C C . GLY A 1 190 ? 7.267 9.093 -22.281 1.00 88.19 190 GLY A C 1
ATOM 1460 O O . GLY A 1 190 ? 7.305 10.324 -22.388 1.00 88.19 190 GLY A O 1
ATOM 1461 N N . LYS A 1 191 ? 6.749 8.485 -21.201 1.00 90.50 191 LYS A N 1
ATOM 1462 C CA . LYS A 1 191 ? 6.365 9.215 -19.980 1.00 90.50 191 LYS A CA 1
ATOM 1463 C C . LYS A 1 191 ? 7.588 9.831 -19.310 1.00 90.50 191 LYS A C 1
ATOM 1465 O O . LYS A 1 191 ? 7.591 11.027 -19.030 1.00 90.50 191 LYS A O 1
ATOM 1470 N N . LEU A 1 192 ? 8.653 9.046 -19.149 1.00 89.50 192 LEU A N 1
ATOM 1471 C CA . LEU A 1 192 ? 9.969 9.551 -18.769 1.00 89.50 192 LEU A CA 1
ATOM 1472 C C . LEU A 1 192 ? 10.780 9.938 -20.006 1.00 89.50 192 LEU A C 1
ATOM 1474 O O . LEU A 1 192 ? 10.830 9.209 -20.996 1.00 89.50 192 LEU A O 1
ATOM 1478 N N . ARG A 1 193 ? 11.412 11.111 -19.937 1.00 91.56 193 ARG A N 1
ATOM 1479 C CA . ARG A 1 193 ? 12.261 11.684 -20.985 1.00 91.56 193 ARG A CA 1
ATOM 1480 C C . ARG A 1 193 ? 13.562 12.180 -20.369 1.00 91.56 193 ARG A C 1
ATOM 1482 O O . ARG A 1 193 ? 13.598 12.502 -19.184 1.00 91.56 193 ARG A O 1
ATOM 1489 N N . LYS A 1 194 ? 14.602 12.334 -21.193 1.00 91.00 194 LYS A N 1
ATOM 1490 C CA . LYS A 1 194 ? 15.912 12.865 -20.765 1.00 91.00 194 LYS A CA 1
ATOM 1491 C C . LYS A 1 194 ? 15.818 14.240 -20.096 1.00 91.00 194 LYS A C 1
ATOM 1493 O O . LYS A 1 194 ? 16.596 14.537 -19.203 1.00 91.00 194 LYS A O 1
ATOM 1498 N N . GLU A 1 195 ? 14.836 15.051 -20.478 1.00 93.56 195 GLU A N 1
ATOM 1499 C CA . GLU A 1 195 ? 14.557 16.352 -19.854 1.00 93.56 195 GLU A CA 1
ATOM 1500 C C . GLU A 1 195 ? 14.226 16.242 -18.355 1.00 93.56 195 GLU A C 1
ATOM 1502 O O . GLU A 1 195 ? 14.474 17.175 -17.598 1.00 93.56 195 GLU A O 1
ATOM 1507 N N . HIS A 1 196 ? 13.700 15.097 -17.905 1.00 93.12 196 HIS A N 1
ATOM 1508 C CA . HIS A 1 196 ? 13.371 14.861 -16.500 1.00 93.12 196 HIS A CA 1
ATOM 1509 C C . HIS A 1 196 ? 14.593 14.469 -15.652 1.00 93.12 196 HIS A C 1
ATOM 1511 O O . HIS A 1 196 ? 14.473 14.364 -14.437 1.00 93.12 196 HIS A O 1
ATOM 1517 N N . ILE A 1 197 ? 15.777 14.272 -16.243 1.00 90.56 197 ILE A N 1
ATOM 1518 C CA . ILE A 1 197 ? 16.989 13.924 -15.482 1.00 90.56 197 ILE A CA 1
ATOM 1519 C C . ILE A 1 197 ? 17.300 15.008 -14.443 1.00 90.56 197 ILE A C 1
ATOM 1521 O O . ILE A 1 197 ? 17.482 14.695 -13.270 1.00 90.56 197 ILE A O 1
ATOM 1525 N N . GLY A 1 198 ? 17.247 16.283 -14.842 1.00 90.50 198 GLY A N 1
ATOM 1526 C CA . GLY A 1 198 ? 17.593 17.396 -13.955 1.00 90.50 198 GLY A CA 1
ATOM 1527 C C . GLY A 1 198 ? 16.681 17.529 -12.730 1.00 90.50 198 GLY A C 1
ATOM 1528 O O . GLY A 1 198 ? 17.151 17.904 -11.661 1.00 90.50 198 GLY A O 1
ATOM 1529 N N . ILE A 1 199 ? 15.389 17.190 -12.841 1.00 93.50 199 ILE A N 1
ATOM 1530 C CA . ILE A 1 199 ? 14.479 17.238 -11.683 1.00 93.50 199 ILE A CA 1
ATOM 1531 C C . ILE A 1 199 ? 14.728 16.077 -10.711 1.00 93.50 199 ILE A C 1
ATOM 1533 O O . ILE A 1 199 ? 14.630 16.269 -9.501 1.00 93.50 199 ILE A O 1
ATOM 1537 N N . VAL A 1 200 ? 15.095 14.896 -11.219 1.00 89.38 200 VAL A N 1
ATOM 1538 C CA . VAL A 1 200 ? 15.439 13.741 -10.374 1.00 89.38 200 VAL A CA 1
ATOM 1539 C C . VAL A 1 200 ? 16.768 13.978 -9.658 1.00 89.38 200 VAL A C 1
ATOM 1541 O O . VAL A 1 200 ? 16.876 13.699 -8.467 1.00 89.38 200 VAL A O 1
ATOM 1544 N N . GLU A 1 201 ? 17.749 14.562 -10.345 1.00 90.75 201 GLU A N 1
ATOM 1545 C CA . GLU A 1 201 ? 19.018 14.992 -9.751 1.00 90.75 201 GLU A CA 1
ATOM 1546 C C . GLU A 1 201 ? 18.818 16.059 -8.673 1.00 90.75 201 GLU A C 1
ATOM 1548 O O . GLU A 1 201 ? 19.370 15.929 -7.584 1.00 90.75 201 GLU A O 1
ATOM 1553 N N . LEU A 1 202 ? 17.963 17.056 -8.920 1.00 91.75 202 LEU A N 1
ATOM 1554 C CA . LEU A 1 202 ? 17.621 18.066 -7.918 1.00 91.75 202 LEU A CA 1
ATOM 1555 C C . LEU A 1 202 ? 16.972 17.439 -6.676 1.00 91.75 202 LEU A C 1
ATOM 1557 O O . LEU A 1 202 ? 17.324 17.787 -5.551 1.00 91.75 202 LEU A O 1
ATOM 1561 N N . PHE A 1 203 ? 16.026 16.513 -6.861 1.00 91.25 203 PHE A N 1
ATOM 1562 C CA . PHE A 1 203 ? 15.394 15.812 -5.742 1.00 91.25 203 PHE A CA 1
ATOM 1563 C C . PHE A 1 203 ? 16.411 14.972 -4.958 1.00 91.25 203 PHE A C 1
ATOM 1565 O O . PHE A 1 203 ? 16.404 14.985 -3.728 1.00 91.25 203 PHE A O 1
ATOM 1572 N N . ARG A 1 204 ? 17.324 14.296 -5.663 1.00 90.00 204 ARG A N 1
ATOM 1573 C CA . ARG A 1 204 ? 18.449 13.563 -5.076 1.00 90.00 204 ARG A CA 1
ATOM 1574 C C . ARG A 1 204 ? 19.367 14.479 -4.268 1.00 90.00 204 ARG A C 1
ATOM 1576 O O . ARG A 1 204 ? 19.688 14.129 -3.139 1.00 90.00 204 ARG A O 1
ATOM 1583 N N . ASP A 1 205 ? 19.720 15.656 -4.780 1.00 89.06 205 ASP A N 1
ATOM 1584 C CA . ASP A 1 205 ? 20.558 16.634 -4.067 1.00 89.06 205 ASP A CA 1
ATOM 1585 C C . ASP A 1 205 ? 19.879 17.151 -2.790 1.00 89.06 205 ASP A C 1
ATOM 1587 O O . ASP A 1 205 ? 20.519 17.274 -1.745 1.00 89.06 205 ASP A O 1
ATOM 1591 N N . LEU A 1 206 ? 18.576 17.447 -2.853 1.00 88.44 206 LEU A N 1
ATOM 1592 C CA . LEU A 1 206 ? 17.795 17.876 -1.687 1.00 88.44 206 LEU A CA 1
ATOM 1593 C C . LEU A 1 206 ? 17.727 16.775 -0.626 1.00 88.44 206 LEU A C 1
ATOM 1595 O O . LEU A 1 206 ? 17.916 17.044 0.559 1.00 88.44 206 LEU A O 1
ATOM 1599 N N . PHE A 1 207 ? 17.502 15.535 -1.057 1.00 85.56 207 PHE A N 1
ATOM 1600 C CA . PHE A 1 207 ? 17.511 14.371 -0.182 1.00 85.56 207 PHE A CA 1
ATOM 1601 C C . PHE A 1 207 ? 18.885 14.163 0.476 1.00 85.56 207 PHE A C 1
ATOM 1603 O O . PHE A 1 207 ? 18.963 13.967 1.688 1.00 85.56 207 PHE A O 1
ATOM 1610 N N . GLU A 1 208 ? 19.980 14.256 -0.285 1.00 86.06 208 GLU A N 1
ATOM 1611 C CA . GLU A 1 208 ? 21.338 14.161 0.263 1.00 86.06 208 GLU A CA 1
ATOM 1612 C C . GLU A 1 208 ? 21.615 15.232 1.321 1.00 86.06 208 GLU A C 1
ATOM 1614 O O . GLU A 1 208 ? 22.250 14.935 2.336 1.00 86.06 208 GLU A O 1
ATOM 1619 N N . GLN A 1 209 ? 21.149 16.465 1.106 1.00 83.56 209 GLN A N 1
ATOM 1620 C CA . GLN A 1 209 ? 21.296 17.558 2.069 1.00 83.56 209 GLN A CA 1
ATOM 1621 C C . GLN A 1 209 ? 20.548 17.276 3.374 1.00 83.56 209 GLN A C 1
ATOM 1623 O O . GLN A 1 209 ? 21.130 17.453 4.445 1.00 83.56 209 GLN A O 1
ATOM 1628 N N . ASP A 1 210 ? 19.300 16.814 3.282 1.00 82.94 210 ASP A N 1
ATOM 1629 C CA . ASP A 1 210 ? 18.458 16.499 4.440 1.00 82.94 210 ASP A CA 1
ATOM 1630 C C . ASP A 1 210 ? 19.057 15.349 5.260 1.00 82.94 210 ASP A C 1
ATOM 1632 O O . ASP A 1 210 ? 19.324 15.489 6.453 1.00 82.94 210 ASP A O 1
ATOM 1636 N N . VAL A 1 211 ? 19.417 14.246 4.601 1.00 76.12 211 VAL A N 1
ATOM 1637 C CA . VAL A 1 211 ? 19.995 13.072 5.273 1.00 76.12 211 VAL A CA 1
ATOM 1638 C C . VAL A 1 211 ? 21.399 13.338 5.815 1.00 76.12 211 VAL A C 1
ATOM 1640 O O . VAL A 1 211 ? 21.795 12.744 6.812 1.00 76.12 211 VAL A O 1
ATOM 1643 N N . SER A 1 212 ? 22.162 14.250 5.210 1.00 68.62 212 SER A N 1
ATOM 1644 C CA . SER A 1 212 ? 23.467 14.668 5.742 1.00 68.62 212 SER A CA 1
ATOM 1645 C C . SER A 1 212 ? 23.370 15.622 6.939 1.00 68.62 212 SER A C 1
ATOM 1647 O O . SER A 1 212 ? 24.410 15.990 7.493 1.00 68.62 212 SER A O 1
ATOM 1649 N N . SER A 1 213 ? 22.163 16.073 7.292 1.00 59.62 213 SER A N 1
ATOM 1650 C CA . SER A 1 213 ? 21.894 16.924 8.456 1.00 59.62 213 SER A CA 1
ATOM 1651 C C . SER A 1 213 ? 21.403 16.151 9.691 1.00 59.62 213 SER A C 1
ATOM 1653 O O . SER A 1 213 ? 21.345 16.736 10.775 1.00 59.62 213 SER A O 1
ATOM 1655 N N . LEU A 1 214 ? 21.099 14.856 9.525 1.00 57.88 214 LEU A N 1
ATOM 1656 C CA . LEU A 1 214 ? 20.790 13.877 10.578 1.00 57.88 214 LEU A CA 1
ATOM 1657 C C . LEU A 1 214 ? 22.068 13.305 11.211 1.00 57.88 214 LEU A C 1
ATOM 1659 O O . LEU A 1 214 ? 22.037 13.049 12.436 1.00 57.88 214 LEU A O 1
#

Organism: NCBI:txid1714386

Sequence (214 aa):
MPTCPHCIAAKDLLTRVGVNYSEVDVAAHSWRRRQLATLLPSSPASDPAMTMPQVFLSSSTHIGGNEELRAFHDSGELRRSLEELKGAQTPEFPPPFLEPSKEEPSAVQTYAPGASGPKGSGDLKDQLYCQVALTTDSTFFVDDPSAVPGLEENEDYVKFGYGYYIGAPWRQRGGRWLTGTVAVMEKEKGKLRKEHIGIVELFRDLFEQDVSSL